Protein AF-A0A958LH42-F1 (afdb_monomer)

Foldseek 3Di:
DDDDDDDDPPPPPPPPPPPPQDAPVNLVVCVVVLVLVVNLVCLLSHPPVRCDPSSVVSNLVSLLVLLVVLVVDPPLLCSVVVVVVSCVSPVVCLQVQSSLLSCLVSLLVNLLVCLVPDPDSVVSLVVVVVSLNSHLPNLVSLLSSLLSCCVRVNLCSSLVSNLSNDPDQVSQVVRLQDPSPLRSLLVLLPDAPPPPSLVSSLCCCQPHRVVNCVVVLVVSVVVDPDPSNCNSRVVND

Sequence (237 aa):
MLVNLIFCLFFSQLGHASQSQLHMKDLQALQKSEDWGEILYKAKQISPSERDLEWQKIVQEAARNTVGRMLKSPRQSEDYKEISSLLNSYDFLKKDQEFIKSSGPVVLKHFEKCYQGSSYGDHCGDELMEFLNYSPDNHEFAFSAAQLVAKKQGSDKALPVFIYAFTEKSDSDRYCDDSIFIKTFNAAMKLPHGDPKVKMAQSLARKYCFKYLEEEMISLLESQNSKSVVQNICPVL

Mean predicted aligned error: 6.38 Å

Structure (mmCIF, N/CA/C/O backbone):
data_AF-A0A958LH42-F1
#
_entry.id   AF-A0A958LH42-F1
#
loop_
_atom_site.group_PDB
_atom_site.id
_atom_site.type_symbol
_atom_site.label_atom_id
_atom_site.label_alt_id
_atom_site.label_comp_id
_atom_site.label_asym_id
_atom_site.label_entity_id
_atom_site.label_seq_id
_atom_site.pdbx_PDB_ins_code
_atom_site.Cartn_x
_atom_site.Cartn_y
_atom_site.Cartn_z
_atom_site.occupancy
_atom_site.B_iso_or_equiv
_atom_site.auth_seq_id
_atom_site.auth_comp_id
_atom_site.auth_asym_id
_atom_site.auth_atom_id
_atom_site.pdbx_PDB_model_num
ATOM 1 N N . MET A 1 1 ? 16.555 -27.915 77.894 1.00 40.91 1 MET A N 1
ATOM 2 C CA . MET A 1 1 ? 16.652 -27.358 76.528 1.00 40.91 1 MET A CA 1
ATOM 3 C C . MET A 1 1 ? 15.426 -27.811 75.753 1.00 40.91 1 MET A C 1
ATOM 5 O O . MET A 1 1 ? 15.357 -28.971 75.383 1.00 40.91 1 MET A O 1
ATOM 9 N N . LEU A 1 2 ? 14.434 -26.937 75.593 1.00 40.19 2 LEU A N 1
ATOM 10 C CA . LEU A 1 2 ? 13.232 -27.176 74.789 1.00 40.19 2 LEU A CA 1
ATOM 11 C C . LEU A 1 2 ? 13.097 -25.958 73.873 1.00 40.19 2 LEU A C 1
ATOM 13 O O . LEU A 1 2 ? 12.805 -24.859 74.336 1.00 40.19 2 LEU A O 1
ATOM 17 N N . VAL A 1 3 ? 13.450 -26.147 72.603 1.00 54.69 3 VAL A N 1
ATOM 18 C CA . VAL A 1 3 ? 13.428 -25.117 71.559 1.00 54.69 3 VAL A CA 1
ATOM 19 C C . VAL A 1 3 ? 12.060 -25.191 70.884 1.00 54.69 3 VAL A C 1
ATOM 21 O O . VAL A 1 3 ? 11.771 -26.148 70.172 1.00 54.69 3 VAL A O 1
ATOM 24 N N . ASN A 1 4 ? 11.210 -24.200 71.151 1.00 50.53 4 ASN A N 1
ATOM 25 C CA . ASN A 1 4 ? 9.915 -24.023 70.495 1.00 50.53 4 ASN A CA 1
ATOM 26 C C . ASN A 1 4 ? 10.125 -23.421 69.095 1.00 50.53 4 ASN A C 1
ATOM 28 O O . ASN A 1 4 ? 10.473 -22.248 68.970 1.00 50.53 4 ASN A O 1
ATOM 32 N N . LEU A 1 5 ? 9.904 -24.223 68.050 1.00 60.09 5 LEU A N 1
ATOM 33 C CA . LEU A 1 5 ? 9.773 -23.761 66.667 1.00 60.09 5 LEU A CA 1
ATOM 34 C C . LEU A 1 5 ? 8.347 -23.231 66.447 1.00 60.09 5 LEU A C 1
ATOM 36 O O . LEU A 1 5 ? 7.398 -24.007 66.351 1.00 60.09 5 LEU A O 1
ATOM 40 N N . ILE A 1 6 ? 8.196 -21.910 66.348 1.00 66.56 6 ILE A N 1
ATOM 41 C CA . ILE A 1 6 ? 6.961 -21.262 65.891 1.00 66.56 6 ILE A CA 1
ATOM 42 C C . ILE A 1 6 ? 7.037 -21.157 64.366 1.00 66.56 6 ILE A C 1
ATOM 44 O O . ILE A 1 6 ? 7.765 -20.337 63.812 1.00 66.56 6 ILE A O 1
ATOM 48 N N . PHE A 1 7 ? 6.306 -22.041 63.691 1.00 59.66 7 PHE A N 1
ATOM 49 C CA . PHE A 1 7 ? 6.155 -22.076 62.240 1.00 59.66 7 PHE A CA 1
ATOM 50 C C . PHE A 1 7 ? 5.040 -21.090 61.847 1.00 59.66 7 PHE A C 1
ATOM 52 O O . PHE A 1 7 ? 3.855 -21.415 61.917 1.00 59.66 7 PHE A O 1
ATOM 59 N N . CYS A 1 8 ? 5.403 -19.852 61.495 1.00 60.91 8 CYS A N 1
ATOM 60 C CA . CYS A 1 8 ? 4.457 -18.866 60.968 1.00 60.91 8 CYS A CA 1
ATOM 61 C C . CYS A 1 8 ? 3.996 -19.282 59.564 1.00 60.91 8 CYS A C 1
ATOM 63 O O . CYS A 1 8 ? 4.664 -19.011 58.566 1.00 60.91 8 CYS A O 1
ATOM 65 N N . LEU A 1 9 ? 2.832 -19.927 59.498 1.00 56.66 9 LEU A N 1
ATOM 66 C CA . LEU A 1 9 ? 2.049 -20.116 58.281 1.00 56.66 9 LEU A CA 1
ATOM 67 C C . LEU A 1 9 ? 1.569 -18.748 57.771 1.00 56.66 9 LEU A C 1
ATOM 69 O O . LEU A 1 9 ? 0.498 -18.271 58.143 1.00 56.66 9 LEU A O 1
ATOM 73 N N . PHE A 1 10 ? 2.359 -18.117 56.903 1.00 58.94 10 PHE A N 1
ATOM 74 C CA . PHE A 1 10 ? 1.869 -17.066 56.016 1.00 58.94 10 PHE A CA 1
ATOM 75 C C . PHE A 1 10 ? 0.912 -17.707 55.003 1.00 58.94 10 PHE A C 1
ATOM 77 O O . PHE A 1 10 ? 1.315 -18.164 53.936 1.00 58.94 10 PHE A O 1
ATOM 84 N N . PHE A 1 11 ? -0.373 -17.767 55.355 1.00 58.81 11 PHE A N 1
ATOM 85 C CA . PHE A 1 11 ? -1.449 -17.994 54.396 1.00 58.81 11 PHE A CA 1
ATOM 86 C C . PHE A 1 11 ? -1.503 -16.783 53.459 1.00 58.81 11 PHE A C 1
ATOM 88 O O . PHE A 1 11 ? -2.110 -15.758 53.767 1.00 58.81 11 PHE A O 1
ATOM 95 N N . SER A 1 12 ? -0.833 -16.886 52.312 1.00 58.81 12 SER A N 1
ATOM 96 C CA . SER A 1 12 ? -1.031 -15.978 51.189 1.00 58.81 12 SER A CA 1
ATOM 97 C C . SER A 1 12 ? -2.482 -16.110 50.726 1.00 58.81 12 SER A C 1
ATOM 99 O O . SER A 1 12 ? -2.837 -17.044 50.010 1.00 58.81 12 SER A O 1
ATOM 101 N N . GLN A 1 13 ? -3.345 -15.194 51.168 1.00 59.47 13 GLN A N 1
ATOM 102 C CA . GLN A 1 13 ? -4.669 -15.020 50.585 1.00 59.47 13 GLN A CA 1
ATOM 103 C C . GLN A 1 13 ? -4.487 -14.559 49.136 1.00 59.47 13 GLN A C 1
ATOM 105 O O . GLN A 1 13 ? -4.315 -13.375 48.857 1.00 59.47 13 GLN A O 1
ATOM 110 N N . LEU A 1 14 ? -4.505 -15.514 48.206 1.00 62.00 14 LEU A N 1
ATOM 111 C CA . LEU A 1 14 ? -4.715 -15.256 46.787 1.00 62.00 14 LEU A CA 1
ATOM 112 C C . LEU A 1 14 ? -6.158 -14.772 46.618 1.00 62.00 14 LEU A C 1
ATOM 114 O O . LEU A 1 14 ? -7.062 -15.553 46.315 1.00 62.00 14 LEU A O 1
ATOM 118 N N . GLY A 1 15 ? -6.376 -13.479 46.862 1.00 57.56 15 GLY A N 1
ATOM 119 C CA . GLY A 1 15 ? -7.591 -12.796 46.454 1.00 57.56 15 GLY A CA 1
ATOM 120 C C . GLY A 1 15 ? -7.732 -12.949 44.945 1.00 57.56 15 GLY A C 1
ATOM 121 O O . GLY A 1 15 ? -7.031 -12.287 44.183 1.00 57.56 15 GLY A O 1
ATOM 122 N N . HIS A 1 16 ? -8.610 -13.854 44.516 1.00 55.88 16 HIS A N 1
ATOM 123 C CA . HIS A 1 16 ? -9.067 -13.900 43.139 1.00 55.88 16 HIS A CA 1
ATOM 124 C C . HIS A 1 16 ? -9.873 -12.624 42.921 1.00 55.88 16 HIS A C 1
ATOM 126 O O . HIS A 1 16 ? -11.050 -12.554 43.275 1.00 55.88 16 HIS A O 1
ATOM 132 N N . ALA A 1 17 ? -9.218 -11.588 42.397 1.00 57.53 17 ALA A N 1
ATOM 133 C CA . ALA A 1 17 ? -9.918 -1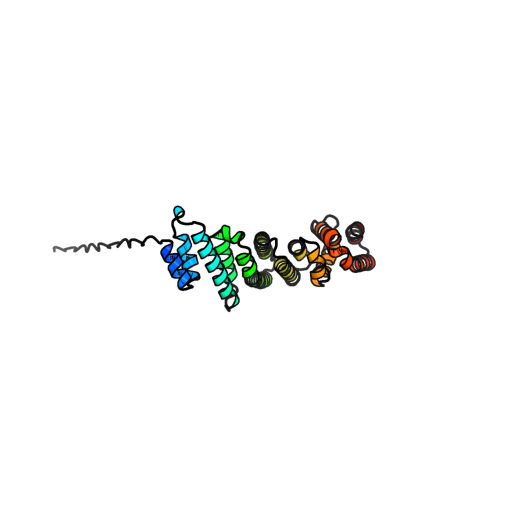0.469 41.804 1.00 57.53 17 ALA A CA 1
ATOM 134 C C . ALA A 1 17 ? -10.794 -11.064 40.701 1.00 57.53 17 ALA A C 1
ATOM 136 O O . ALA A 1 17 ? -10.291 -11.485 39.660 1.00 57.53 17 ALA A O 1
ATOM 137 N N . SER A 1 18 ? -12.094 -11.186 40.977 1.00 57.91 18 SER A N 1
ATOM 138 C CA . SER A 1 18 ? -13.092 -11.504 39.967 1.00 57.91 18 SER A CA 1
ATOM 139 C C . SER A 1 18 ? -13.016 -10.380 38.951 1.00 57.91 18 SER A C 1
ATOM 141 O O . SER A 1 18 ? -13.569 -9.304 39.174 1.00 57.91 18 SER A O 1
ATOM 143 N N . GLN A 1 19 ? -12.248 -10.600 37.888 1.00 66.88 19 GLN A N 1
ATOM 144 C CA . GLN A 1 19 ? -12.125 -9.673 36.783 1.00 66.88 19 GLN A CA 1
ATOM 145 C C . GLN A 1 19 ? -13.539 -9.501 36.241 1.00 66.88 19 GLN A C 1
ATOM 147 O O . GLN A 1 19 ? -14.115 -10.440 35.693 1.00 66.88 19 GLN A O 1
ATOM 152 N N . SER A 1 20 ? -14.145 -8.347 36.532 1.00 74.81 20 SER A N 1
ATOM 153 C CA . SER A 1 20 ? -15.502 -8.040 36.098 1.00 74.81 20 SER A CA 1
ATOM 154 C C . SER A 1 20 ? -15.560 -8.271 34.597 1.00 74.81 20 SER A C 1
ATOM 156 O O . SER A 1 20 ? -14.732 -7.720 33.866 1.00 74.81 20 SER A O 1
ATOM 158 N N . GLN A 1 21 ? -16.483 -9.125 34.159 1.00 84.56 21 GLN A N 1
ATOM 159 C CA . GLN A 1 21 ? -16.648 -9.432 32.748 1.00 84.56 21 GLN A CA 1
ATOM 160 C C . GLN A 1 21 ? -16.885 -8.123 31.989 1.00 84.56 21 GLN A C 1
ATOM 162 O O . GLN A 1 21 ? -17.758 -7.340 32.354 1.00 84.56 21 GLN A O 1
ATOM 167 N N . LEU A 1 22 ? -16.052 -7.865 30.980 1.00 91.88 22 LEU A N 1
ATOM 168 C CA . LEU A 1 22 ? -16.181 -6.690 30.132 1.00 91.88 22 LEU A CA 1
ATOM 169 C C . LEU A 1 22 ? -17.373 -6.888 29.192 1.00 91.88 22 LEU A C 1
ATOM 171 O O . LEU A 1 22 ? -17.479 -7.932 28.547 1.00 91.88 22 LEU A O 1
ATOM 175 N N . HIS A 1 23 ? -18.225 -5.876 29.076 1.00 95.06 23 HIS A N 1
ATOM 176 C CA . HIS A 1 23 ? -19.404 -5.903 28.219 1.00 95.06 23 HIS A CA 1
ATOM 177 C C . HIS A 1 23 ? -19.371 -4.802 27.158 1.00 95.06 23 HIS A C 1
ATOM 179 O O . HIS A 1 23 ? -18.646 -3.812 27.255 1.00 95.06 23 HIS A O 1
ATOM 185 N N . MET A 1 24 ? -20.236 -4.931 26.150 1.00 97.19 24 MET A N 1
ATOM 186 C CA . MET A 1 24 ? -20.371 -3.938 25.077 1.00 97.19 24 MET A CA 1
ATOM 187 C C . MET A 1 24 ? -20.664 -2.516 25.576 1.00 97.19 24 MET A C 1
ATOM 189 O O . MET A 1 24 ? -20.198 -1.546 24.980 1.00 97.19 24 MET A O 1
ATOM 193 N N . LYS A 1 25 ? -21.374 -2.375 26.702 1.00 96.62 25 LYS A N 1
ATOM 194 C CA . LYS A 1 25 ? -21.637 -1.069 27.329 1.00 96.62 25 LYS A CA 1
ATOM 195 C C . LYS A 1 25 ? -20.361 -0.357 27.776 1.00 96.62 25 LYS A C 1
ATOM 197 O O . LYS A 1 25 ? -20.316 0.869 27.724 1.00 96.62 25 LYS A O 1
ATOM 202 N N . ASP A 1 26 ? -19.336 -1.106 28.178 1.00 97.00 26 ASP A N 1
ATOM 203 C CA . ASP A 1 26 ? -18.056 -0.534 28.591 1.00 97.00 26 ASP A CA 1
ATOM 204 C C . ASP A 1 26 ? -17.320 0.046 27.380 1.00 97.00 26 ASP A C 1
ATOM 206 O O . ASP A 1 26 ? -16.827 1.169 27.439 1.00 97.00 26 ASP A O 1
ATOM 210 N N . LEU A 1 27 ? -17.323 -0.664 26.243 1.00 97.88 27 LEU A N 1
ATOM 211 C CA . LEU A 1 27 ? -16.750 -0.139 24.999 1.00 97.88 27 LEU A CA 1
ATOM 212 C C . LEU A 1 27 ? -17.490 1.108 24.506 1.00 97.88 27 LEU A C 1
ATOM 214 O O . LEU A 1 27 ? -16.853 2.065 24.081 1.00 97.88 27 LEU A O 1
ATOM 218 N N . GLN A 1 28 ? -18.820 1.133 24.610 1.00 98.06 28 GLN A N 1
ATOM 219 C CA . GLN A 1 28 ? -19.625 2.309 24.261 1.00 98.06 28 GLN A CA 1
ATOM 220 C C . GLN A 1 28 ? -19.340 3.504 25.180 1.00 98.06 28 GLN A C 1
ATOM 222 O O . GLN A 1 28 ? -19.376 4.652 24.737 1.00 98.06 28 GLN A O 1
ATOM 227 N N . ALA A 1 2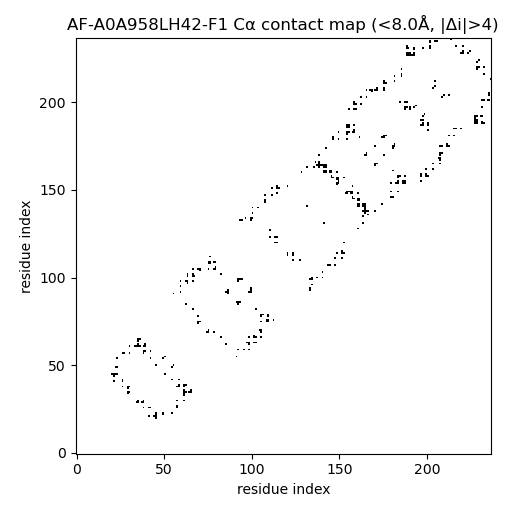9 ? -19.076 3.261 26.466 1.00 97.94 29 ALA A N 1
ATOM 228 C CA . ALA A 1 29 ? -18.675 4.316 27.389 1.00 97.94 29 ALA A CA 1
ATOM 229 C C . ALA A 1 29 ? -17.300 4.887 27.012 1.00 97.94 29 ALA A C 1
ATOM 231 O O . ALA A 1 29 ? -17.159 6.106 26.941 1.00 97.94 29 ALA A O 1
ATOM 232 N N . LEU A 1 30 ? -16.333 4.020 26.691 1.00 98.06 30 LEU A N 1
ATOM 233 C CA . LEU A 1 30 ? -15.001 4.435 26.242 1.00 98.06 30 LEU A CA 1
ATOM 234 C C . LEU A 1 30 ? -15.034 5.174 24.899 1.00 98.06 30 LEU A C 1
ATOM 236 O O . LEU A 1 30 ? -14.295 6.135 24.705 1.00 98.06 30 LEU A O 1
ATOM 240 N N . GLN A 1 31 ? -15.911 4.760 23.980 1.00 98.06 31 GLN A N 1
ATOM 241 C CA . GLN A 1 31 ? -16.123 5.439 22.698 1.00 98.06 31 GLN A CA 1
ATOM 242 C C . GLN A 1 31 ? -16.601 6.877 22.917 1.00 98.06 31 GLN A C 1
ATOM 244 O O . GLN A 1 31 ? -16.077 7.800 22.305 1.00 98.06 31 GLN A O 1
ATOM 249 N N . LYS A 1 32 ? -17.539 7.091 23.849 1.00 97.69 32 LYS A N 1
ATOM 250 C CA . LYS A 1 32 ? -18.018 8.436 24.213 1.00 97.69 32 LYS A CA 1
ATOM 251 C C . LYS A 1 32 ? -16.947 9.304 24.871 1.00 97.69 32 LYS A C 1
ATOM 253 O O . LYS A 1 32 ? -17.038 10.523 24.778 1.00 97.69 32 LYS A O 1
ATOM 258 N N . SER A 1 33 ? -15.980 8.701 25.561 1.00 97.81 33 SER A N 1
ATOM 259 C CA . SER A 1 33 ? -14.837 9.415 26.139 1.00 97.81 33 SER A CA 1
ATOM 260 C C . SER A 1 33 ? -13.634 9.500 25.198 1.00 97.81 33 SER A C 1
ATOM 262 O O . SER A 1 33 ? -12.596 10.005 25.614 1.00 97.81 33 SER A O 1
ATOM 264 N N . GLU A 1 34 ? -13.759 9.002 23.964 1.00 97.81 34 GLU A N 1
ATOM 265 C CA . GLU A 1 34 ? -12.702 8.984 22.949 1.00 97.81 34 GLU A CA 1
ATOM 266 C C . GLU A 1 34 ? -11.405 8.281 23.402 1.00 97.81 34 GLU A C 1
ATOM 268 O O . GLU A 1 34 ? -10.305 8.605 22.939 1.00 97.81 34 GLU A O 1
ATOM 273 N N . ASP A 1 35 ? -11.504 7.287 24.296 1.00 97.56 35 ASP A N 1
ATOM 274 C CA . ASP A 1 35 ? -10.331 6.519 24.733 1.00 97.56 35 ASP A CA 1
ATOM 275 C C . ASP A 1 35 ? -10.016 5.387 23.747 1.00 97.56 35 ASP A C 1
ATOM 277 O O . ASP A 1 35 ? -10.192 4.194 24.003 1.00 97.56 35 ASP A O 1
ATOM 281 N N . TRP A 1 36 ? -9.567 5.787 22.557 1.00 97.44 36 TRP A N 1
ATOM 282 C CA . TRP A 1 36 ? -9.327 4.884 21.431 1.00 97.44 36 TRP A CA 1
ATOM 283 C C . TRP A 1 36 ? -8.314 3.782 21.752 1.00 97.44 36 TRP A C 1
ATOM 285 O O . TRP A 1 36 ? -8.481 2.644 21.318 1.00 97.44 36 TRP A O 1
ATOM 295 N N . GLY A 1 37 ? -7.285 4.102 22.541 1.00 95.75 37 GLY A N 1
ATOM 296 C CA . GLY A 1 37 ? -6.272 3.129 22.946 1.00 95.75 37 GLY A CA 1
ATOM 297 C C . GLY A 1 37 ? -6.850 2.077 23.889 1.00 95.75 37 GLY A C 1
ATOM 298 O O . GLY A 1 37 ? -6.638 0.879 23.686 1.00 95.75 37 GLY A O 1
ATOM 299 N N . GLU A 1 38 ? -7.627 2.509 24.885 1.00 97.00 38 GLU A N 1
ATOM 300 C CA . GLU A 1 38 ? -8.269 1.586 25.814 1.00 97.00 38 GLU A CA 1
ATOM 301 C C . GLU A 1 38 ? -9.323 0.715 25.118 1.00 97.00 38 GLU A C 1
ATOM 303 O O . GLU A 1 38 ? -9.374 -0.488 25.381 1.00 97.00 38 GLU A O 1
ATOM 308 N N . ILE A 1 39 ? -10.096 1.264 24.172 1.00 98.38 39 ILE A N 1
ATOM 309 C CA . ILE A 1 39 ? -11.038 0.487 23.350 1.00 98.38 39 ILE A CA 1
ATOM 310 C C . ILE A 1 39 ? -10.316 -0.645 22.627 1.00 98.38 39 ILE A C 1
ATOM 312 O O . ILE A 1 39 ? -10.735 -1.794 22.731 1.00 98.38 39 ILE A O 1
ATOM 316 N N . LEU A 1 40 ? -9.222 -0.353 21.917 1.00 97.81 40 LEU A N 1
ATOM 317 C CA . LEU A 1 40 ? -8.494 -1.359 21.137 1.00 97.81 40 LEU A CA 1
ATOM 318 C C . LEU A 1 40 ? -7.871 -2.446 22.021 1.00 97.81 40 LEU A C 1
ATOM 320 O O . LEU A 1 40 ? -7.818 -3.609 21.614 1.00 97.81 40 LEU A O 1
ATOM 324 N N . TYR A 1 41 ? -7.445 -2.095 23.235 1.00 95.88 41 TYR A N 1
ATOM 325 C CA . TYR A 1 41 ? -6.941 -3.050 24.220 1.00 95.88 41 TYR A CA 1
ATOM 326 C C . TYR A 1 41 ? -8.057 -3.928 24.810 1.00 95.88 41 TYR A C 1
ATOM 328 O O . TYR A 1 41 ? -7.922 -5.153 24.903 1.00 95.88 41 TYR A O 1
ATOM 336 N N . LYS A 1 42 ? -9.181 -3.315 25.194 1.00 96.62 42 LYS A N 1
ATOM 337 C CA . LYS A 1 42 ? -10.302 -3.988 25.860 1.00 96.62 42 LYS A CA 1
ATOM 338 C C . LYS A 1 42 ? -11.208 -4.750 24.899 1.00 96.62 42 LYS A C 1
ATOM 340 O O . LYS A 1 42 ? -11.764 -5.772 25.287 1.00 96.62 42 LYS A O 1
ATOM 345 N N . ALA A 1 43 ? -11.308 -4.352 23.635 1.00 97.44 43 ALA A N 1
ATOM 346 C CA . ALA A 1 43 ? -12.191 -4.991 22.661 1.00 97.44 43 ALA A CA 1
ATOM 347 C C . ALA A 1 43 ? -11.917 -6.493 22.471 1.00 97.44 43 ALA A C 1
ATOM 349 O O . ALA A 1 43 ? -12.857 -7.255 22.244 1.00 97.44 43 ALA A O 1
ATOM 350 N N . LYS A 1 44 ? -10.668 -6.952 22.648 1.00 95.62 44 LYS A N 1
ATOM 351 C CA . LYS A 1 44 ? -10.304 -8.384 22.626 1.00 95.62 44 LYS A CA 1
ATOM 352 C C . LYS A 1 44 ? -10.834 -9.186 23.814 1.00 95.62 44 LYS A C 1
ATOM 354 O O . LYS A 1 44 ? -10.823 -10.413 23.756 1.00 95.62 44 LYS A O 1
ATOM 359 N N . GLN A 1 45 ? -11.242 -8.519 24.888 1.00 95.62 45 GLN A N 1
ATOM 360 C CA . GLN A 1 45 ? -11.720 -9.146 26.122 1.00 95.62 45 GLN A CA 1
ATOM 361 C C . GLN A 1 45 ? -13.237 -9.370 26.105 1.00 95.62 45 GLN A C 1
ATOM 363 O O . GLN A 1 45 ? -13.732 -10.176 26.886 1.00 95.62 45 GLN A O 1
ATOM 368 N N . ILE A 1 46 ? -13.968 -8.719 25.189 1.00 95.94 46 ILE A N 1
ATOM 369 C CA . ILE A 1 46 ? -15.382 -9.022 24.931 1.00 95.94 46 ILE A CA 1
ATOM 370 C C . ILE A 1 46 ? -15.506 -10.479 24.478 1.00 95.94 46 ILE A C 1
ATOM 372 O O . ILE A 1 46 ? -14.730 -10.927 23.622 1.00 95.94 46 ILE A O 1
ATOM 376 N N . SER A 1 47 ? -16.474 -11.217 25.031 1.00 94.94 47 SER A N 1
ATOM 377 C CA . SER A 1 47 ? -16.732 -12.612 24.650 1.00 94.94 47 SER A CA 1
ATOM 378 C C . SER A 1 47 ? -16.939 -12.726 23.135 1.00 94.94 47 SER A C 1
ATOM 380 O O . SER A 1 47 ? -17.644 -11.891 22.570 1.00 94.94 47 SER A O 1
ATOM 382 N N . PRO A 1 48 ? -16.409 -13.758 22.449 1.00 95.50 48 PRO A N 1
ATOM 383 C CA . PRO A 1 48 ? -16.668 -13.963 21.024 1.00 95.50 48 PRO A CA 1
ATOM 384 C C . PRO A 1 48 ? -18.158 -13.940 20.646 1.00 95.50 48 PRO A C 1
ATOM 386 O O . PRO A 1 48 ? -18.493 -13.466 19.566 1.00 95.50 48 PRO A O 1
ATOM 389 N N . SER A 1 49 ? -19.053 -14.387 21.538 1.00 95.94 49 SER A N 1
ATOM 390 C CA . SER A 1 49 ? -20.509 -14.367 21.323 1.00 95.94 49 SER A CA 1
ATOM 391 C C . SER A 1 49 ? -21.131 -12.964 21.329 1.00 95.94 49 SER A C 1
ATOM 393 O O . SER A 1 49 ? -22.250 -12.801 20.861 1.00 95.94 49 SER A O 1
ATOM 395 N N . GLU A 1 50 ? -20.435 -11.971 21.884 1.00 96.00 50 GLU A N 1
ATOM 396 C CA . GLU A 1 50 ? -20.868 -10.568 21.966 1.00 96.00 50 GLU A CA 1
ATOM 397 C C . GLU A 1 50 ? -20.202 -9.687 20.888 1.00 96.00 50 GLU A C 1
ATOM 399 O O . GLU A 1 50 ? -20.510 -8.503 20.785 1.00 96.00 50 GLU A O 1
ATOM 404 N N . ARG A 1 51 ? -19.288 -10.236 20.071 1.00 96.94 51 ARG A N 1
ATOM 405 C CA . ARG A 1 51 ? -18.575 -9.501 19.007 1.00 96.94 51 ARG A CA 1
ATOM 406 C C . ARG A 1 51 ? -19.404 -9.424 17.730 1.00 96.94 51 ARG A C 1
ATOM 408 O O . ARG A 1 51 ? -19.131 -10.109 16.743 1.00 96.94 51 ARG A O 1
ATOM 415 N N . ASP A 1 52 ? -20.430 -8.594 17.769 1.00 97.38 52 ASP A N 1
ATOM 416 C CA . ASP A 1 52 ? -21.327 -8.342 16.647 1.00 97.38 52 ASP A CA 1
ATOM 417 C C . ASP A 1 52 ? -20.838 -7.195 15.733 1.00 97.38 52 ASP A C 1
ATOM 419 O O . ASP A 1 52 ? -19.685 -6.758 15.780 1.00 97.38 52 ASP A O 1
ATOM 423 N N . LEU A 1 53 ? -21.721 -6.714 14.852 1.00 97.94 53 LEU A N 1
ATOM 424 C CA . LEU A 1 53 ? -21.430 -5.594 13.954 1.00 97.94 53 LEU A CA 1
ATOM 425 C C . LEU A 1 53 ? -21.195 -4.275 14.699 1.00 97.94 53 LEU A C 1
ATOM 427 O O . LEU A 1 53 ? -20.454 -3.430 14.203 1.00 97.94 53 LEU A O 1
ATOM 431 N N . GLU A 1 54 ? -21.818 -4.079 15.859 1.00 98.00 54 GLU A N 1
ATOM 432 C CA . GLU A 1 54 ? -21.624 -2.866 16.651 1.00 98.00 54 GLU A CA 1
ATOM 433 C C . GLU A 1 54 ? -20.235 -2.865 17.289 1.00 98.00 54 GLU A C 1
ATOM 435 O O . GLU A 1 54 ? -19.514 -1.872 17.208 1.00 98.00 54 GLU A O 1
ATOM 440 N N . TRP A 1 55 ? -19.804 -4.012 17.820 1.00 98.38 55 TRP A N 1
ATOM 441 C CA . TRP A 1 55 ? -18.426 -4.203 18.272 1.00 98.38 55 TRP A CA 1
ATOM 442 C C . TRP A 1 55 ? -17.407 -3.890 17.172 1.00 98.38 55 TRP A C 1
ATOM 444 O O . TRP A 1 55 ? -16.452 -3.148 17.415 1.00 98.38 55 TRP A O 1
ATOM 454 N N . GLN A 1 56 ? -17.624 -4.390 15.949 1.00 98.56 56 GLN A N 1
ATOM 455 C CA . GLN A 1 56 ? -16.723 -4.109 14.825 1.00 98.56 56 GLN A CA 1
ATOM 456 C C . GLN A 1 56 ? -16.643 -2.612 14.522 1.00 98.56 56 GLN A C 1
ATOM 458 O O . GLN A 1 56 ? -15.538 -2.095 14.376 1.00 98.56 56 GLN A O 1
ATOM 463 N N . LYS A 1 57 ? -17.777 -1.900 14.484 1.00 98.56 57 LYS A N 1
ATOM 464 C CA . LYS A 1 57 ? -17.802 -0.449 14.232 1.00 98.56 57 LYS A CA 1
ATOM 465 C C . LYS A 1 57 ? -17.005 0.335 15.270 1.00 98.56 57 LYS A C 1
ATOM 467 O O . LYS A 1 57 ? -16.229 1.208 14.891 1.00 98.56 57 LYS A O 1
ATOM 472 N N . ILE A 1 58 ? -17.150 -0.005 16.554 1.00 98.56 58 ILE A N 1
ATOM 473 C CA . ILE A 1 58 ? -16.392 0.637 17.636 1.00 98.56 58 ILE A CA 1
ATOM 474 C C . ILE A 1 58 ? -14.885 0.408 17.445 1.00 98.56 58 ILE A C 1
ATOM 476 O O . ILE A 1 58 ? -14.094 1.343 17.567 1.00 98.56 58 ILE A O 1
ATOM 480 N N . VAL A 1 59 ? -14.472 -0.818 17.099 1.00 98.69 59 VAL A N 1
ATOM 481 C CA . VAL A 1 59 ? -13.056 -1.132 16.840 1.00 98.69 59 VAL A CA 1
ATOM 482 C C . VAL A 1 59 ? -12.533 -0.402 15.600 1.00 98.69 59 VAL A C 1
ATOM 484 O O . VAL A 1 59 ? -11.428 0.133 15.642 1.00 98.69 59 VAL A O 1
ATOM 487 N N . GLN A 1 60 ? -13.311 -0.343 14.518 1.00 98.69 60 GLN A N 1
ATOM 488 C CA . GLN A 1 60 ? -12.961 0.391 13.297 1.00 98.69 60 GLN A CA 1
ATOM 489 C C . GLN A 1 60 ? -12.751 1.881 13.578 1.00 98.69 60 GLN A C 1
ATOM 491 O O . GLN A 1 60 ? -11.723 2.447 13.208 1.00 98.69 60 GLN A O 1
ATOM 496 N N . GLU A 1 61 ? -13.690 2.515 14.281 1.00 98.50 61 GLU A N 1
ATOM 497 C CA . GLU A 1 61 ? -13.585 3.924 14.657 1.00 98.50 61 GLU A CA 1
ATOM 498 C C . GLU A 1 61 ? -12.373 4.184 15.561 1.00 98.50 61 GLU A C 1
ATOM 500 O O . GLU A 1 61 ? -11.603 5.115 15.312 1.00 98.50 61 GLU A O 1
ATOM 505 N N . ALA A 1 62 ? -12.151 3.338 16.569 1.00 98.56 62 ALA A N 1
ATOM 506 C CA . ALA A 1 62 ? -10.995 3.460 17.449 1.00 98.56 62 ALA A CA 1
ATOM 507 C C . ALA A 1 62 ? -9.669 3.275 16.692 1.00 98.56 62 ALA A C 1
ATOM 509 O O . ALA A 1 62 ? -8.713 4.019 16.930 1.00 98.56 62 ALA A O 1
ATOM 510 N N . ALA A 1 63 ? -9.606 2.338 15.742 1.00 98.56 63 ALA A N 1
ATOM 511 C CA . ALA A 1 63 ? -8.434 2.114 14.900 1.00 98.56 63 ALA A CA 1
ATOM 512 C C . ALA A 1 63 ? -8.133 3.336 14.015 1.00 98.56 63 ALA A C 1
ATOM 514 O O . ALA A 1 63 ? -7.001 3.823 14.001 1.00 98.56 63 ALA A O 1
ATOM 515 N N . ARG A 1 64 ? -9.148 3.901 13.346 1.00 98.38 64 ARG A N 1
ATOM 516 C CA . ARG A 1 64 ? -9.000 5.114 12.521 1.00 98.38 64 ARG A CA 1
ATOM 517 C C . ARG A 1 64 ? -8.552 6.326 13.336 1.00 98.38 64 ARG A C 1
ATOM 519 O O . ARG A 1 64 ? -7.625 7.031 12.939 1.00 98.38 64 ARG A O 1
ATOM 526 N N . ASN A 1 65 ? -9.147 6.548 14.506 1.00 97.75 65 ASN A N 1
ATOM 527 C CA . ASN A 1 65 ? -8.744 7.651 15.379 1.00 97.75 65 ASN A CA 1
ATOM 528 C C . ASN A 1 65 ? -7.332 7.461 15.957 1.00 97.75 65 ASN A C 1
ATOM 530 O O . ASN A 1 65 ? -6.577 8.427 16.109 1.00 97.75 65 ASN A O 1
ATOM 534 N N . THR A 1 66 ? -6.937 6.216 16.224 1.00 96.81 66 THR A N 1
ATOM 535 C CA . THR A 1 66 ? -5.571 5.875 16.637 1.00 96.81 66 THR A CA 1
ATOM 536 C C . THR A 1 66 ? -4.561 6.231 15.546 1.00 96.81 66 THR A C 1
ATOM 538 O O . THR A 1 66 ? -3.571 6.907 15.833 1.00 96.81 66 THR A O 1
ATOM 541 N N . VAL A 1 67 ? -4.852 5.907 14.284 1.00 96.94 67 VAL A N 1
ATOM 542 C CA . VAL A 1 67 ? -4.041 6.344 13.134 1.00 96.94 67 VAL A CA 1
ATOM 543 C C . VAL A 1 67 ? -3.991 7.873 13.034 1.00 96.94 67 VAL A C 1
ATOM 545 O O . VAL A 1 67 ? -2.916 8.454 12.874 1.00 96.94 67 VAL A O 1
ATOM 548 N N . GLY A 1 68 ? -5.123 8.556 13.227 1.00 96.00 68 GLY A N 1
ATOM 549 C CA . GLY A 1 68 ? -5.180 10.021 13.259 1.00 96.00 68 GLY A CA 1
ATOM 550 C C . GLY A 1 68 ? -4.254 10.654 14.309 1.00 96.00 68 GLY A C 1
ATOM 551 O O . GLY A 1 68 ? -3.697 11.732 14.082 1.00 96.00 68 GLY A O 1
ATOM 552 N N . ARG A 1 69 ? -4.036 9.981 15.447 1.00 94.50 69 ARG A N 1
ATOM 553 C CA . ARG A 1 69 ? -3.049 10.386 16.461 1.00 94.50 69 ARG A CA 1
ATOM 554 C C . ARG A 1 69 ? -1.610 10.092 16.036 1.00 94.50 69 ARG A C 1
ATOM 556 O O . ARG A 1 69 ? -0.747 10.938 16.264 1.00 94.50 69 ARG A O 1
ATOM 563 N N . MET A 1 70 ? -1.347 8.939 15.420 1.00 94.81 70 MET A N 1
ATOM 564 C CA . MET A 1 70 ? -0.014 8.558 14.920 1.00 94.81 70 MET A CA 1
ATOM 565 C C . MET A 1 70 ? 0.525 9.576 13.913 1.00 94.81 70 MET A C 1
ATOM 567 O O . MET A 1 70 ? 1.665 10.020 14.019 1.00 94.81 70 MET A O 1
ATOM 571 N N . LEU A 1 71 ? -0.334 10.061 13.012 1.00 92.56 71 LEU A N 1
ATOM 572 C CA . LEU A 1 71 ? 0.023 11.101 12.038 1.00 92.56 71 LEU A CA 1
ATOM 573 C C . LEU A 1 71 ? 0.530 12.401 12.688 1.00 92.56 71 LEU A C 1
ATOM 575 O O . LEU A 1 71 ? 1.311 13.134 12.083 1.00 92.56 71 LEU A O 1
ATOM 579 N N . LYS A 1 72 ? 0.115 12.680 13.929 1.00 92.00 72 LYS A N 1
ATOM 580 C CA . LYS A 1 72 ? 0.532 13.852 14.717 1.00 92.00 72 LYS A CA 1
ATOM 581 C C . LYS A 1 72 ? 1.695 13.545 15.671 1.00 92.00 72 LYS A C 1
ATOM 583 O O . LYS A 1 72 ? 2.270 14.464 16.250 1.00 92.00 72 LYS A O 1
ATOM 588 N N . SER A 1 73 ? 2.033 12.271 15.866 1.00 86.25 73 SER A N 1
ATOM 589 C CA . SER A 1 73 ? 3.052 11.819 16.814 1.00 86.25 73 SER A CA 1
ATOM 590 C C . SER A 1 73 ? 4.463 12.096 16.290 1.00 86.25 73 SER A C 1
ATOM 592 O O . SER A 1 73 ? 4.723 11.917 15.103 1.00 86.25 73 SER A O 1
ATOM 594 N N . PRO A 1 74 ? 5.438 12.465 17.138 1.00 80.69 74 PRO A N 1
ATOM 595 C CA . PRO A 1 74 ? 6.845 12.487 16.742 1.00 80.69 74 PRO A CA 1
ATOM 596 C C . PRO A 1 74 ? 7.481 11.079 16.698 1.00 80.69 74 PRO A C 1
ATOM 598 O O . PRO A 1 74 ? 8.536 10.905 16.087 1.00 80.69 74 PRO A O 1
ATOM 601 N N . ARG A 1 75 ? 6.857 10.053 17.304 1.00 74.88 75 ARG A N 1
ATOM 602 C CA . ARG A 1 75 ? 7.414 8.689 17.485 1.00 74.88 75 ARG A CA 1
ATOM 603 C C . ARG A 1 75 ? 7.083 7.717 16.344 1.00 74.88 75 ARG A C 1
ATOM 605 O O . ARG A 1 75 ? 6.796 6.546 16.551 1.00 74.88 75 ARG A O 1
ATOM 612 N N . GLN A 1 76 ? 7.204 8.186 15.109 1.00 69.88 76 GLN A N 1
ATOM 613 C CA . GLN A 1 76 ? 6.570 7.536 13.953 1.00 69.88 76 GLN A CA 1
ATOM 614 C C . GLN A 1 76 ? 7.176 6.189 13.508 1.00 69.88 76 GLN A C 1
ATOM 616 O O . GLN A 1 76 ? 6.655 5.557 12.601 1.00 69.88 76 GLN A O 1
ATOM 621 N N . SER A 1 77 ? 8.295 5.735 14.088 1.00 67.19 77 SER A N 1
ATOM 622 C CA . SER A 1 77 ? 8.868 4.413 13.758 1.00 67.19 77 SER A CA 1
ATOM 623 C C . SER A 1 77 ? 8.151 3.242 14.431 1.00 67.19 77 SER A C 1
ATOM 625 O O . SER A 1 77 ? 8.238 2.126 13.925 1.00 67.19 77 SER A O 1
ATOM 627 N N . GLU A 1 78 ? 7.473 3.475 15.556 1.00 82.50 78 GLU A N 1
ATOM 628 C CA . GLU A 1 78 ? 6.743 2.431 16.291 1.00 82.50 78 GLU A CA 1
ATOM 629 C C . GLU A 1 78 ? 5.306 2.270 15.777 1.00 82.50 78 GLU A C 1
ATOM 631 O O . GLU A 1 78 ? 4.741 1.184 15.864 1.00 82.50 78 GLU A O 1
ATOM 636 N N . ASP A 1 79 ? 4.758 3.314 15.153 1.00 91.06 79 ASP A N 1
ATOM 637 C CA . ASP A 1 79 ? 3.354 3.388 14.740 1.00 91.06 79 ASP A CA 1
ATOM 638 C C . ASP A 1 79 ? 2.956 2.304 13.716 1.00 91.06 79 ASP A C 1
ATOM 640 O O . ASP A 1 79 ? 1.843 1.786 13.764 1.00 91.06 79 ASP A O 1
ATOM 644 N N . TYR A 1 80 ? 3.869 1.874 12.836 1.00 92.44 80 TYR A N 1
ATOM 645 C CA . TYR A 1 80 ? 3.587 0.759 11.919 1.00 92.44 80 TYR A CA 1
ATOM 646 C C . TYR A 1 80 ? 3.409 -0.582 12.639 1.00 92.44 80 TYR A C 1
ATOM 648 O O . TYR A 1 80 ? 2.553 -1.372 12.246 1.00 92.44 80 TYR A O 1
ATOM 656 N N . LYS A 1 81 ? 4.165 -0.841 13.717 1.00 92.81 81 LYS A N 1
ATOM 657 C CA . LYS A 1 81 ? 3.998 -2.082 14.492 1.00 92.81 81 LYS A CA 1
ATOM 658 C C . LYS A 1 81 ? 2.605 -2.156 15.101 1.00 92.81 81 LYS A C 1
ATOM 660 O O . LYS A 1 81 ? 2.025 -3.235 15.156 1.00 92.81 81 LYS A O 1
ATOM 665 N N . GLU A 1 82 ? 2.065 -1.016 15.514 1.00 95.25 82 GLU A N 1
ATOM 666 C CA . GLU A 1 82 ? 0.699 -0.931 16.017 1.00 95.25 82 GLU A CA 1
ATOM 667 C C . GLU A 1 82 ? -0.324 -1.162 14.893 1.00 95.25 82 GLU A C 1
ATOM 669 O O . GLU A 1 82 ? -1.227 -1.972 15.067 1.00 95.25 82 GLU A O 1
ATOM 674 N N . ILE A 1 83 ? -0.151 -0.562 13.707 1.00 96.69 83 ILE A N 1
ATOM 675 C CA . ILE A 1 83 ? -1.015 -0.839 12.538 1.00 96.69 83 ILE A CA 1
ATOM 676 C C . ILE A 1 83 ? -0.997 -2.332 12.179 1.00 96.69 83 ILE A C 1
ATOM 678 O O . ILE A 1 83 ? -2.054 -2.943 12.019 1.00 96.69 83 ILE A O 1
ATOM 682 N N . SER A 1 84 ? 0.188 -2.940 12.102 1.00 95.81 84 SER A N 1
ATOM 683 C CA . SER A 1 84 ? 0.349 -4.374 11.839 1.00 95.81 84 SER A CA 1
ATOM 684 C C . SER A 1 84 ? -0.303 -5.225 12.937 1.00 95.81 84 SER A C 1
ATOM 686 O O . SER A 1 84 ? -1.058 -6.155 12.650 1.00 95.81 84 SER A O 1
ATOM 688 N N . SER A 1 85 ? -0.106 -4.863 14.210 1.00 96.06 85 SER A N 1
ATOM 689 C CA . SER A 1 85 ? -0.768 -5.502 15.352 1.00 96.06 85 SER A CA 1
ATOM 690 C C . SER A 1 85 ? -2.291 -5.444 15.225 1.00 96.06 85 SER A C 1
ATOM 692 O O . SER A 1 85 ? -2.955 -6.461 15.431 1.00 96.06 85 SER A O 1
ATOM 694 N N . LEU A 1 86 ? -2.858 -4.302 14.827 1.00 97.56 86 LEU A N 1
ATOM 695 C CA . LEU A 1 86 ? -4.296 -4.139 14.611 1.00 97.56 86 LEU A CA 1
ATOM 696 C C . LEU A 1 86 ? -4.812 -5.016 13.468 1.00 97.56 86 LEU A C 1
ATOM 698 O O . LEU A 1 86 ? -5.789 -5.737 13.668 1.00 97.56 86 LEU A O 1
ATOM 702 N N . LEU A 1 87 ? -4.134 -5.024 12.318 1.00 97.00 87 LEU A N 1
ATOM 703 C CA . LEU A 1 87 ? -4.490 -5.874 11.175 1.00 97.00 87 LEU A CA 1
ATOM 704 C C . LEU A 1 87 ? -4.451 -7.368 11.525 1.00 97.00 87 LEU A C 1
ATOM 706 O O . LEU A 1 87 ? -5.326 -8.118 11.099 1.00 97.00 87 LEU A O 1
ATOM 710 N N . ASN A 1 88 ? -3.480 -7.794 12.336 1.00 96.12 88 ASN A N 1
ATOM 711 C CA . ASN A 1 88 ? -3.359 -9.178 12.808 1.00 96.12 88 ASN A CA 1
ATOM 712 C C . ASN A 1 88 ? -4.378 -9.541 13.892 1.00 96.12 88 ASN A C 1
ATOM 714 O O . ASN A 1 88 ? -4.746 -10.700 14.058 1.00 96.12 88 ASN A O 1
ATOM 718 N N . SER A 1 89 ? -4.821 -8.550 14.658 1.00 96.31 89 SER A N 1
ATOM 719 C CA . SER A 1 89 ? -5.759 -8.732 15.765 1.00 96.31 89 SER A CA 1
ATOM 720 C C . SER A 1 89 ? -7.217 -8.741 15.326 1.00 96.31 89 SER A C 1
ATOM 722 O O . SER A 1 89 ? -8.060 -9.341 15.994 1.00 96.31 89 SER A O 1
ATOM 724 N N . TYR A 1 90 ? -7.513 -8.028 14.242 1.00 97.06 90 TYR A N 1
ATOM 725 C CA . TYR A 1 90 ? -8.858 -7.713 13.796 1.00 97.06 90 TYR A CA 1
ATOM 726 C C . TYR A 1 90 ? -8.931 -7.853 12.272 1.00 97.06 90 TYR A C 1
ATOM 728 O O . TYR A 1 90 ? -8.844 -6.868 11.545 1.00 97.06 90 TYR A O 1
ATOM 736 N N . ASP A 1 91 ? -9.122 -9.078 11.774 1.00 96.44 91 ASP A N 1
ATOM 737 C CA . ASP A 1 91 ? -9.089 -9.371 10.329 1.00 96.44 91 ASP A CA 1
ATOM 738 C C . ASP A 1 91 ? -10.067 -8.528 9.491 1.00 96.44 91 ASP A C 1
ATOM 740 O O . ASP A 1 91 ? -9.805 -8.258 8.320 1.00 96.44 91 ASP A O 1
ATOM 744 N N . PHE A 1 92 ? -11.185 -8.070 10.067 1.00 97.38 92 PHE A N 1
ATOM 745 C CA . PHE A 1 92 ? -12.120 -7.181 9.367 1.00 97.38 92 PHE A CA 1
ATOM 746 C C . PHE A 1 92 ? -11.516 -5.801 9.048 1.00 97.38 92 PHE A C 1
ATOM 748 O O . PHE A 1 92 ? -11.970 -5.163 8.101 1.00 97.38 92 PHE A O 1
ATOM 755 N N . LEU A 1 93 ? -10.464 -5.361 9.754 1.00 98.12 93 LEU A N 1
ATOM 756 C CA . LEU A 1 93 ? -9.740 -4.124 9.436 1.00 98.12 93 LEU A CA 1
ATOM 757 C C . LEU A 1 93 ? -8.982 -4.215 8.106 1.00 98.12 93 LEU A C 1
ATOM 759 O O . LEU A 1 93 ? -8.832 -3.199 7.437 1.00 98.12 93 LEU A O 1
ATOM 763 N N . LYS A 1 94 ? -8.591 -5.417 7.657 1.00 97.06 94 LYS A N 1
ATOM 764 C CA . LYS A 1 94 ? -7.980 -5.628 6.327 1.00 97.06 94 LYS A CA 1
ATOM 765 C C . LYS A 1 94 ? -8.931 -5.277 5.177 1.00 97.06 94 LYS A C 1
ATOM 767 O O . LYS A 1 94 ? -8.491 -5.106 4.048 1.00 97.06 94 LYS A O 1
ATOM 772 N N . LYS A 1 95 ? -10.238 -5.207 5.454 1.00 96.25 95 LYS A N 1
ATOM 773 C CA . LYS A 1 95 ? -11.294 -4.848 4.493 1.00 96.25 95 LYS A CA 1
ATOM 774 C C . LYS A 1 95 ? -11.867 -3.449 4.737 1.00 96.25 95 LYS A C 1
ATOM 776 O O . LYS A 1 95 ? -12.694 -2.994 3.951 1.00 96.25 95 LYS A O 1
ATOM 781 N N . ASP A 1 96 ? -11.452 -2.772 5.807 1.00 97.38 96 ASP A N 1
ATOM 782 C CA . ASP A 1 96 ? -11.868 -1.406 6.115 1.00 97.38 96 ASP A CA 1
ATOM 783 C C . ASP A 1 96 ? -11.029 -0.421 5.291 1.00 97.38 96 ASP A C 1
ATOM 785 O O . ASP A 1 96 ? -9.927 -0.030 5.677 1.00 97.38 96 ASP A O 1
ATOM 789 N N . GLN A 1 97 ? -11.560 -0.024 4.133 1.00 95.38 97 GLN A N 1
ATOM 790 C CA . GLN A 1 97 ? -10.862 0.862 3.198 1.00 95.38 97 GLN A CA 1
ATOM 791 C C . GLN A 1 97 ? -10.512 2.222 3.811 1.00 95.38 97 GLN A C 1
ATOM 793 O O . GLN A 1 97 ? -9.496 2.814 3.453 1.00 95.38 97 GLN A O 1
ATOM 798 N N . GLU A 1 98 ? -11.306 2.721 4.758 1.00 96.12 98 GLU A N 1
ATOM 799 C CA . GLU A 1 98 ? -11.039 4.001 5.409 1.00 96.12 98 GLU A CA 1
ATOM 800 C C . GLU A 1 98 ? -9.863 3.884 6.392 1.00 96.12 98 GLU A C 1
ATOM 802 O O . GLU A 1 98 ? -8.963 4.730 6.393 1.00 96.12 98 GLU A O 1
ATOM 807 N N . PHE A 1 99 ? -9.808 2.800 7.173 1.00 97.62 99 PHE A N 1
ATOM 808 C CA . PHE A 1 99 ? -8.654 2.483 8.020 1.00 97.62 99 PHE A CA 1
ATOM 809 C C . PHE A 1 99 ? -7.380 2.263 7.200 1.00 97.62 99 PHE A C 1
ATOM 811 O O . PHE A 1 99 ? -6.342 2.868 7.480 1.00 97.62 99 PHE A O 1
ATOM 818 N N . ILE A 1 100 ? -7.458 1.445 6.153 1.00 97.50 100 ILE A N 1
ATOM 819 C CA . ILE A 1 100 ? -6.318 1.142 5.289 1.00 97.50 100 ILE A CA 1
ATOM 820 C C . ILE A 1 100 ? -5.796 2.409 4.596 1.00 97.50 100 ILE A C 1
ATOM 822 O O . ILE A 1 100 ? -4.595 2.690 4.629 1.00 97.50 100 ILE A O 1
ATOM 826 N N . LYS A 1 101 ? -6.689 3.228 4.028 1.00 95.62 101 LYS A N 1
ATOM 827 C CA . LYS A 1 101 ? -6.311 4.481 3.363 1.00 95.62 101 LYS A CA 1
ATOM 828 C C . LYS A 1 101 ? -5.692 5.481 4.335 1.00 95.62 101 LYS A C 1
ATOM 830 O O . LYS A 1 101 ? -4.646 6.052 4.029 1.00 95.62 101 LYS A O 1
ATOM 835 N N . SER A 1 102 ? -6.302 5.680 5.505 1.00 96.06 102 SER A N 1
ATOM 836 C CA . SER A 1 102 ? -5.780 6.611 6.518 1.00 96.06 102 SER A CA 1
ATOM 837 C C . SER A 1 102 ? -4.436 6.164 7.103 1.00 96.06 102 SER A C 1
ATOM 839 O O . SER A 1 102 ? -3.629 7.012 7.479 1.00 96.06 102 SER A O 1
ATOM 841 N N . SER A 1 103 ? -4.157 4.856 7.116 1.00 96.88 103 SER A N 1
ATOM 842 C CA . SER A 1 103 ? -2.880 4.277 7.560 1.00 96.88 103 SER A CA 1
ATOM 843 C C . SER A 1 103 ? -1.721 4.531 6.588 1.00 96.88 103 SER A C 1
ATOM 845 O O . SER A 1 103 ? -0.561 4.538 7.003 1.00 96.88 103 SER A O 1
ATOM 847 N N . GLY A 1 104 ? -2.012 4.784 5.308 1.00 96.00 104 GLY A N 1
ATOM 848 C CA . GLY A 1 104 ? -1.020 4.909 4.235 1.00 96.00 104 GLY A CA 1
ATOM 849 C C . GLY A 1 104 ? 0.171 5.830 4.547 1.00 96.00 104 GLY A C 1
ATOM 850 O O . GLY A 1 104 ? 1.312 5.391 4.400 1.00 96.00 104 GLY A O 1
ATOM 851 N N . PRO A 1 105 ? -0.021 7.073 5.027 1.00 95.31 105 PRO A N 1
ATOM 852 C CA . PRO A 1 105 ? 1.106 7.959 5.322 1.00 95.31 105 PRO A CA 1
ATOM 853 C C . PRO A 1 105 ? 2.001 7.461 6.469 1.00 95.31 105 PRO A C 1
ATOM 855 O O . PRO A 1 105 ? 3.220 7.632 6.408 1.00 95.31 105 PRO A O 1
ATOM 858 N N . VAL A 1 106 ? 1.427 6.811 7.492 1.00 95.69 106 VAL A N 1
ATOM 859 C CA . VAL A 1 106 ? 2.202 6.189 8.585 1.00 95.69 106 VAL A CA 1
ATOM 860 C C . VAL A 1 106 ? 3.054 5.046 8.031 1.00 95.69 106 VAL A C 1
ATOM 862 O O . VAL A 1 106 ? 4.254 4.965 8.301 1.00 95.69 106 VAL A O 1
ATOM 865 N N . VAL A 1 107 ? 2.444 4.203 7.196 1.00 95.69 107 VAL A N 1
ATOM 866 C CA . VAL A 1 107 ? 3.084 3.046 6.559 1.00 95.69 107 VAL A CA 1
ATOM 867 C C . VAL A 1 107 ? 4.214 3.476 5.616 1.00 95.69 107 VAL A C 1
ATOM 869 O O . VAL A 1 107 ? 5.326 2.961 5.723 1.00 95.69 107 VAL A O 1
ATOM 872 N N . LEU A 1 108 ? 3.994 4.475 4.750 1.00 95.69 108 LEU A N 1
ATOM 873 C CA . LEU A 1 108 ? 5.035 4.996 3.851 1.00 95.69 108 LEU A CA 1
ATOM 874 C C . LEU A 1 108 ? 6.258 5.487 4.620 1.00 95.69 108 LEU A C 1
ATOM 876 O O . LEU A 1 108 ? 7.394 5.199 4.240 1.00 95.69 108 LEU A O 1
ATOM 880 N N . LYS A 1 109 ? 6.046 6.208 5.722 1.00 93.88 109 LYS A N 1
ATOM 881 C CA . LYS A 1 109 ? 7.158 6.715 6.524 1.00 93.88 109 LYS A CA 1
ATOM 882 C C . LYS A 1 109 ? 7.914 5.603 7.246 1.00 93.88 109 LYS A C 1
ATOM 884 O O . LYS A 1 109 ? 9.134 5.700 7.404 1.00 93.88 109 LYS A O 1
ATOM 889 N N . HIS A 1 110 ? 7.217 4.557 7.687 1.00 93.44 110 HIS A N 1
ATOM 890 C CA . HIS A 1 110 ? 7.876 3.372 8.220 1.00 93.44 110 HIS A CA 1
ATOM 891 C C . HIS A 1 110 ? 8.810 2.758 7.175 1.00 93.44 110 HIS A C 1
ATOM 893 O O . HIS A 1 110 ? 10.004 2.611 7.446 1.00 93.44 110 HIS A O 1
ATOM 899 N N . PHE A 1 111 ? 8.311 2.493 5.965 1.00 94.44 111 PHE A N 1
ATOM 900 C CA . PHE A 1 111 ? 9.131 1.905 4.907 1.00 94.44 111 PHE A CA 1
ATOM 901 C C . PHE A 1 111 ? 10.258 2.824 4.447 1.00 94.44 111 PHE A C 1
ATOM 903 O O . PHE A 1 111 ? 11.339 2.340 4.116 1.00 94.44 111 PHE A O 1
ATOM 910 N N . GLU A 1 112 ? 10.076 4.144 4.517 1.00 93.88 112 GLU A N 1
ATOM 911 C CA . GLU A 1 112 ? 11.165 5.076 4.243 1.00 93.88 112 GLU A CA 1
ATOM 912 C C . GLU A 1 112 ? 12.363 4.843 5.171 1.00 93.88 112 GLU A C 1
ATOM 914 O O . GLU A 1 112 ? 13.505 4.821 4.704 1.00 93.88 112 GLU A O 1
ATOM 919 N N . LYS A 1 113 ? 12.104 4.639 6.466 1.00 91.81 113 LYS A N 1
ATOM 920 C CA . LYS A 1 113 ? 13.142 4.311 7.450 1.00 91.81 113 LYS A CA 1
ATOM 921 C C . LYS A 1 113 ? 13.644 2.879 7.297 1.00 91.81 113 LYS A C 1
ATOM 923 O O . LYS A 1 113 ? 14.845 2.654 7.411 1.00 91.81 113 LYS A O 1
ATOM 928 N N . CYS A 1 114 ? 12.746 1.932 7.029 1.00 92.31 114 CYS A N 1
ATOM 929 C CA . CYS A 1 114 ? 13.086 0.521 6.842 1.00 92.31 114 CYS A CA 1
ATOM 930 C C . CYS A 1 114 ? 14.169 0.376 5.763 1.00 92.31 114 CYS A C 1
ATOM 932 O O . CYS A 1 114 ? 15.248 -0.151 6.027 1.00 92.31 114 CYS A O 1
ATOM 934 N N . TYR A 1 115 ? 13.955 0.999 4.600 1.00 92.88 115 TYR A N 1
ATOM 935 C CA . TYR A 1 115 ? 14.905 0.961 3.491 1.00 92.88 115 TYR A CA 1
ATOM 936 C C . TYR A 1 115 ? 16.216 1.726 3.733 1.00 92.88 115 TYR A C 1
ATOM 938 O O . TYR A 1 115 ? 17.197 1.466 3.043 1.00 92.88 115 TYR A O 1
ATOM 946 N N . GLN A 1 116 ? 16.268 2.668 4.683 1.00 88.88 116 GLN A N 1
ATOM 947 C CA . GLN A 1 116 ? 17.523 3.336 5.065 1.00 88.88 116 GLN A CA 1
ATOM 948 C C . GLN A 1 116 ? 18.430 2.435 5.911 1.00 88.88 116 GLN A C 1
ATOM 950 O O . GLN A 1 116 ? 19.648 2.589 5.865 1.00 88.88 116 GLN A O 1
ATOM 955 N N . GLY A 1 117 ? 17.844 1.538 6.710 1.00 77.31 117 GLY A N 1
ATOM 956 C CA . GLY A 1 117 ? 18.573 0.691 7.655 1.00 77.31 117 GLY A CA 1
ATOM 957 C C . GLY A 1 117 ? 19.001 -0.670 7.103 1.00 77.31 117 GLY A C 1
ATOM 958 O O . GLY A 1 117 ? 19.807 -1.347 7.737 1.00 77.31 117 GLY A O 1
ATOM 959 N N . SER A 1 118 ? 18.478 -1.088 5.948 1.00 71.50 118 SER A N 1
ATOM 960 C CA . SER A 1 118 ? 18.726 -2.414 5.376 1.00 71.50 118 SER A CA 1
ATOM 961 C C . SER A 1 118 ? 19.564 -2.344 4.100 1.00 71.50 118 SER A C 1
ATOM 963 O O . SER A 1 118 ? 19.121 -1.780 3.100 1.00 71.50 118 SER A O 1
ATOM 965 N N . SER A 1 119 ? 20.724 -3.008 4.082 1.00 65.19 119 SER A N 1
ATOM 966 C CA . SER A 1 119 ? 21.498 -3.210 2.843 1.00 65.19 119 SER A CA 1
ATOM 967 C C . SER A 1 119 ? 20.777 -4.105 1.823 1.00 65.19 119 SER A C 1
ATOM 969 O O . SER A 1 119 ? 21.093 -4.055 0.640 1.00 65.19 119 SER A O 1
ATOM 971 N N . TYR A 1 120 ? 19.811 -4.911 2.280 1.00 64.19 120 TYR A N 1
ATOM 972 C CA . TYR A 1 120 ? 19.018 -5.848 1.481 1.00 64.19 120 TYR A CA 1
ATOM 973 C C . TYR A 1 120 ? 17.547 -5.712 1.877 1.00 64.19 120 TYR A C 1
ATOM 975 O O . TYR A 1 120 ? 17.045 -6.523 2.648 1.00 64.19 120 TYR A O 1
ATOM 983 N N . GLY A 1 121 ? 16.871 -4.647 1.438 1.00 76.50 121 GLY A N 1
ATOM 984 C CA . GLY A 1 121 ? 15.505 -4.291 1.853 1.00 76.50 121 GLY A CA 1
ATOM 985 C C . GLY A 1 121 ? 14.397 -5.285 1.493 1.00 76.50 121 GLY A C 1
ATOM 986 O O . GLY A 1 121 ? 13.241 -4.884 1.432 1.00 76.50 121 GLY A O 1
ATOM 987 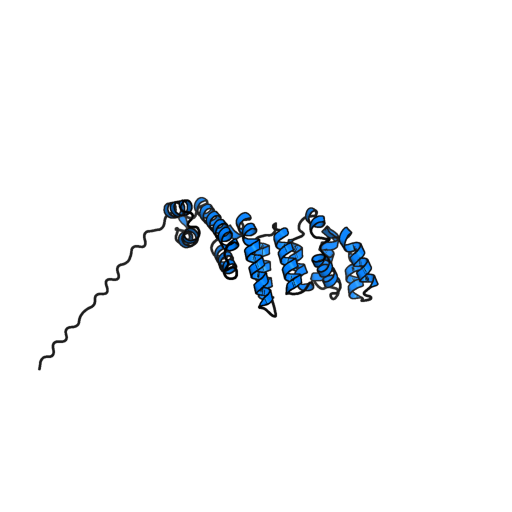N N . ASP A 1 122 ? 14.715 -6.559 1.271 1.00 83.69 122 ASP A N 1
ATOM 988 C CA . ASP A 1 122 ? 13.784 -7.613 0.882 1.00 83.69 122 ASP A CA 1
ATOM 989 C C . ASP A 1 122 ? 12.676 -7.799 1.935 1.00 83.69 122 ASP A C 1
ATOM 991 O O . ASP A 1 122 ? 11.504 -7.787 1.579 1.00 83.69 122 ASP A O 1
ATOM 995 N N . HIS A 1 123 ? 13.006 -7.819 3.237 1.00 89.06 123 HIS A N 1
ATOM 996 C CA . HIS A 1 123 ? 11.984 -7.913 4.295 1.00 89.06 123 HIS A CA 1
ATOM 997 C C . HIS A 1 123 ? 11.033 -6.702 4.311 1.00 89.06 123 HIS A C 1
ATOM 999 O O . HIS A 1 123 ? 9.823 -6.866 4.438 1.00 89.06 123 HIS A O 1
ATOM 1005 N N . CYS A 1 124 ? 11.570 -5.490 4.115 1.00 92.94 124 CYS A N 1
ATOM 1006 C CA . CYS A 1 124 ? 10.758 -4.279 3.977 1.00 92.94 124 CYS A CA 1
ATOM 1007 C C . CYS A 1 124 ? 9.850 -4.359 2.734 1.00 92.94 124 CYS A C 1
ATOM 1009 O O . CYS A 1 124 ? 8.719 -3.883 2.754 1.00 92.94 124 CYS A O 1
ATOM 1011 N N . GLY A 1 125 ? 10.351 -4.955 1.648 1.00 93.94 125 GLY A N 1
ATOM 1012 C CA . GLY A 1 125 ? 9.599 -5.179 0.419 1.00 93.94 125 GLY A CA 1
ATOM 1013 C C . GLY A 1 125 ? 8.410 -6.111 0.630 1.00 93.94 125 GLY A C 1
ATOM 1014 O O . GLY A 1 125 ? 7.300 -5.761 0.237 1.00 93.94 125 GLY A O 1
ATOM 1015 N N . ASP A 1 126 ? 8.619 -7.251 1.288 1.00 94.38 126 ASP A N 1
ATOM 1016 C CA . ASP A 1 126 ? 7.565 -8.241 1.534 1.00 94.38 126 ASP A CA 1
ATOM 1017 C C . ASP A 1 126 ? 6.417 -7.660 2.372 1.00 94.38 126 ASP A C 1
ATOM 1019 O O . ASP A 1 126 ? 5.250 -7.783 1.996 1.00 94.38 126 ASP A O 1
ATOM 1023 N N . GLU A 1 127 ? 6.738 -6.951 3.457 1.00 94.75 127 GLU A N 1
ATOM 1024 C CA . GLU A 1 127 ? 5.734 -6.301 4.307 1.00 94.75 127 GLU A CA 1
ATOM 1025 C C . GLU A 1 127 ? 4.975 -5.181 3.570 1.00 94.75 127 GLU A C 1
ATOM 1027 O O . GLU A 1 127 ? 3.763 -5.020 3.737 1.00 94.75 127 GLU A O 1
ATOM 1032 N N . LEU A 1 128 ? 5.662 -4.412 2.716 1.00 96.38 128 LEU A N 1
ATOM 1033 C CA . LEU A 1 128 ? 5.014 -3.384 1.901 1.00 96.38 128 LEU A CA 1
ATOM 1034 C C . LEU A 1 128 ? 4.036 -4.008 0.901 1.00 96.38 128 LEU A C 1
ATOM 1036 O O . LEU A 1 128 ? 2.921 -3.511 0.735 1.00 96.38 128 LEU A O 1
ATOM 1040 N N . MET A 1 129 ? 4.440 -5.098 0.247 1.00 96.75 129 MET A N 1
ATOM 1041 C CA . MET A 1 129 ? 3.589 -5.829 -0.693 1.00 96.75 129 MET A CA 1
ATOM 1042 C C . MET A 1 129 ? 2.381 -6.455 0.009 1.00 96.75 129 MET A C 1
ATOM 1044 O O . MET A 1 129 ? 1.280 -6.438 -0.541 1.00 96.75 129 MET A O 1
ATOM 1048 N N . GLU A 1 130 ? 2.547 -6.949 1.237 1.00 95.44 130 GLU A N 1
ATOM 1049 C CA . GLU A 1 130 ? 1.428 -7.405 2.062 1.00 95.44 130 GLU A CA 1
ATOM 1050 C C . GLU A 1 130 ? 0.426 -6.270 2.318 1.00 95.44 130 GLU A C 1
ATOM 1052 O O . GLU A 1 130 ? -0.772 -6.440 2.085 1.00 95.44 130 GLU A O 1
ATOM 1057 N N . PHE A 1 131 ? 0.904 -5.084 2.707 1.00 96.31 131 PHE A N 1
ATOM 1058 C CA . PHE A 1 131 ? 0.027 -3.936 2.938 1.00 96.31 131 PHE A CA 1
ATOM 1059 C C . PHE A 1 131 ? -0.688 -3.463 1.657 1.00 96.31 131 PHE A C 1
ATOM 1061 O O . PHE A 1 131 ? -1.864 -3.086 1.692 1.00 96.31 131 PHE A O 1
ATOM 1068 N N . LEU A 1 132 ? -0.020 -3.524 0.503 1.00 96.06 132 LEU A N 1
ATOM 1069 C CA . LEU A 1 132 ? -0.634 -3.224 -0.797 1.00 96.06 132 LEU A CA 1
ATOM 1070 C C . LEU A 1 132 ? -1.783 -4.181 -1.134 1.00 96.06 132 LEU A C 1
ATOM 1072 O O . LEU A 1 132 ? -2.795 -3.753 -1.683 1.00 96.06 132 LEU A O 1
ATOM 1076 N N . ASN A 1 133 ? -1.694 -5.448 -0.726 1.00 95.12 133 ASN A N 1
ATOM 1077 C CA . ASN A 1 133 ? -2.781 -6.411 -0.917 1.00 95.12 133 ASN A CA 1
ATOM 1078 C C . ASN A 1 133 ? -4.026 -6.102 -0.071 1.00 95.12 133 ASN A C 1
ATOM 1080 O O . ASN A 1 133 ? -5.128 -6.494 -0.453 1.00 95.12 133 ASN A O 1
ATOM 1084 N N . TYR A 1 134 ? -3.885 -5.381 1.045 1.00 93.44 134 TYR A N 1
ATOM 1085 C CA . TYR A 1 134 ? -5.028 -4.864 1.810 1.00 93.44 134 TYR A CA 1
ATOM 1086 C C . TYR A 1 134 ? -5.653 -3.613 1.171 1.00 93.44 134 TYR A C 1
ATOM 1088 O O . TYR A 1 134 ? -6.764 -3.226 1.532 1.00 93.44 134 TYR A O 1
ATOM 1096 N N . SER A 1 135 ? -4.959 -2.982 0.218 1.00 89.62 135 SER A N 1
ATOM 1097 C CA . SER A 1 135 ? -5.304 -1.683 -0.367 1.00 89.62 135 SER A CA 1
ATOM 1098 C C . SER A 1 135 ? -5.338 -1.674 -1.905 1.00 89.62 135 SER A C 1
ATOM 1100 O O . SER A 1 135 ? -4.809 -0.735 -2.504 1.00 89.62 135 SER A O 1
ATOM 1102 N N . PRO A 1 136 ? -5.965 -2.666 -2.575 1.00 89.44 136 PRO A N 1
ATOM 1103 C CA . PRO A 1 136 ? -5.873 -2.804 -4.032 1.00 89.44 136 PRO A CA 1
ATOM 1104 C C . PRO A 1 136 ? -6.384 -1.575 -4.800 1.00 89.44 136 PRO A C 1
ATOM 1106 O O . PRO A 1 136 ? -5.852 -1.270 -5.861 1.00 89.44 136 PRO A O 1
ATOM 1109 N N . ASP A 1 137 ? -7.343 -0.837 -4.234 1.00 89.25 137 ASP A N 1
ATOM 1110 C CA . ASP A 1 137 ? -7.955 0.343 -4.863 1.00 89.25 137 ASP A CA 1
ATOM 1111 C C . ASP A 1 137 ? -7.281 1.669 -4.444 1.00 89.25 137 ASP A C 1
ATOM 1113 O O . ASP A 1 137 ? -7.721 2.761 -4.808 1.00 89.25 137 ASP A O 1
ATOM 1117 N N . ASN A 1 138 ? -6.213 1.624 -3.637 1.00 92.06 138 ASN A N 1
ATOM 1118 C CA . ASN A 1 138 ? -5.503 2.820 -3.177 1.00 92.06 138 ASN A CA 1
ATOM 1119 C C . ASN A 1 138 ? -4.307 3.143 -4.085 1.00 92.06 138 ASN A C 1
ATOM 1121 O O . ASN A 1 138 ? -3.145 3.096 -3.667 1.00 92.06 138 ASN A O 1
ATOM 1125 N N . HIS A 1 139 ? -4.601 3.493 -5.338 1.00 93.69 139 HIS A N 1
ATOM 1126 C CA . HIS A 1 139 ? -3.582 3.680 -6.378 1.00 93.69 139 HIS A CA 1
ATOM 1127 C C . HIS A 1 139 ? -2.575 4.784 -6.025 1.00 93.69 139 HIS A C 1
ATOM 1129 O O . HIS A 1 139 ? -1.389 4.671 -6.320 1.00 93.69 139 HIS A O 1
ATOM 1135 N N . GLU A 1 140 ? -3.016 5.832 -5.322 1.00 94.12 140 GLU A N 1
ATOM 1136 C CA . GLU A 1 140 ? -2.147 6.928 -4.883 1.00 94.12 140 GLU A CA 1
ATOM 1137 C C . GLU A 1 140 ? -1.115 6.482 -3.843 1.00 94.12 140 GLU A C 1
ATOM 1139 O O . GLU A 1 140 ? 0.056 6.874 -3.918 1.00 94.12 140 GLU A O 1
ATOM 1144 N N . PHE A 1 141 ? -1.521 5.633 -2.896 1.00 95.69 141 PHE A N 1
ATOM 1145 C CA . PHE A 1 141 ? -0.586 5.021 -1.959 1.00 95.69 141 PHE A CA 1
ATOM 1146 C C . PHE A 1 141 ? 0.377 4.084 -2.691 1.00 95.69 141 PHE A C 1
ATOM 1148 O O . PHE A 1 141 ? 1.584 4.194 -2.485 1.00 95.69 141 PHE A O 1
ATOM 1155 N N . ALA A 1 142 ? -0.131 3.220 -3.576 1.00 96.62 142 ALA A N 1
ATOM 1156 C CA . ALA A 1 142 ? 0.692 2.298 -4.357 1.00 96.62 142 ALA A CA 1
ATOM 1157 C C . ALA A 1 142 ? 1.745 3.026 -5.200 1.00 96.62 142 ALA A C 1
ATOM 1159 O O . ALA A 1 142 ? 2.918 2.650 -5.206 1.00 96.62 142 ALA A O 1
ATOM 1160 N N . PHE A 1 143 ? 1.354 4.123 -5.845 1.00 97.25 143 PHE A N 1
ATOM 1161 C CA . PHE A 1 143 ? 2.259 4.957 -6.622 1.00 97.25 143 PHE A CA 1
ATOM 1162 C C . PHE A 1 143 ? 3.336 5.596 -5.738 1.00 97.25 143 PHE A C 1
ATOM 1164 O O . PHE A 1 143 ? 4.531 5.495 -6.026 1.00 97.25 143 PHE A O 1
ATOM 1171 N N . SER A 1 144 ? 2.929 6.190 -4.613 1.00 97.62 144 SER A N 1
ATOM 1172 C CA . SER A 1 144 ? 3.851 6.794 -3.643 1.00 97.62 144 SER A CA 1
ATOM 1173 C C . SER A 1 144 ? 4.834 5.763 -3.070 1.00 97.62 144 SER A C 1
ATOM 1175 O O . SER A 1 144 ? 6.026 6.043 -2.913 1.00 97.62 144 SER A O 1
ATOM 1177 N N . ALA A 1 145 ? 4.354 4.547 -2.802 1.00 97.94 145 ALA A N 1
ATOM 1178 C CA . ALA A 1 145 ? 5.160 3.424 -2.346 1.00 97.94 145 ALA A CA 1
ATOM 1179 C C . ALA A 1 145 ? 6.174 2.988 -3.412 1.00 97.94 145 ALA A C 1
ATOM 1181 O O . ALA A 1 145 ? 7.353 2.805 -3.107 1.00 97.94 145 ALA A O 1
ATOM 1182 N N . ALA A 1 146 ? 5.758 2.889 -4.674 1.00 97.81 146 ALA A N 1
ATOM 1183 C CA . ALA A 1 146 ? 6.647 2.537 -5.774 1.00 97.81 146 ALA A CA 1
ATOM 1184 C C . ALA A 1 146 ? 7.749 3.587 -5.977 1.00 97.81 146 ALA A C 1
ATOM 1186 O O . ALA A 1 146 ? 8.926 3.239 -6.105 1.00 97.81 146 ALA A O 1
ATOM 1187 N N . GLN A 1 147 ? 7.406 4.877 -5.914 1.00 98.00 147 GLN A N 1
ATOM 1188 C CA . GLN A 1 147 ? 8.391 5.958 -5.961 1.00 98.00 147 GLN A CA 1
ATOM 1189 C C . GLN A 1 147 ? 9.392 5.881 -4.803 1.00 98.00 147 GLN A C 1
ATOM 1191 O O . GLN A 1 147 ? 10.586 6.129 -4.997 1.00 98.00 147 GLN A O 1
ATOM 1196 N N . LEU A 1 148 ? 8.927 5.534 -3.601 1.00 97.31 148 LEU A N 1
ATOM 1197 C CA . LEU A 1 148 ? 9.796 5.328 -2.449 1.00 97.31 148 LEU A CA 1
ATOM 1198 C C . LEU A 1 148 ? 10.777 4.171 -2.688 1.00 97.31 148 LEU A C 1
ATOM 1200 O O . LEU A 1 148 ? 11.982 4.351 -2.494 1.00 97.31 148 LEU A O 1
ATOM 1204 N N . VAL A 1 149 ? 10.288 3.018 -3.154 1.00 96.94 149 VAL A N 1
ATOM 1205 C CA . VAL A 1 149 ? 11.133 1.856 -3.477 1.00 96.94 149 VAL A CA 1
ATOM 1206 C C . VAL A 1 149 ? 12.154 2.217 -4.552 1.00 96.94 149 VAL A C 1
ATOM 1208 O O . VAL A 1 149 ? 13.340 1.948 -4.376 1.00 96.94 149 VAL A O 1
ATOM 1211 N N . ALA A 1 150 ? 11.748 2.922 -5.610 1.00 96.44 150 ALA A N 1
ATOM 1212 C CA . ALA A 1 150 ? 12.658 3.337 -6.676 1.00 96.44 150 ALA A CA 1
ATOM 1213 C C . ALA A 1 150 ? 13.801 4.211 -6.141 1.00 96.44 150 ALA A C 1
ATOM 1215 O O . ALA A 1 150 ? 14.961 4.009 -6.497 1.00 96.44 150 ALA A O 1
ATOM 1216 N N . LYS A 1 151 ? 13.477 5.161 -5.253 1.00 95.38 151 LYS A N 1
ATOM 1217 C CA . LYS A 1 151 ? 14.451 6.077 -4.643 1.00 95.38 151 LYS A CA 1
ATOM 1218 C C . LYS A 1 151 ? 15.408 5.379 -3.678 1.00 95.38 151 LYS A C 1
ATOM 1220 O O . LYS A 1 151 ? 16.559 5.793 -3.588 1.00 95.38 151 LYS A O 1
ATOM 1225 N N . LYS A 1 152 ? 14.936 4.392 -2.911 1.00 94.88 152 LYS A N 1
ATOM 1226 C CA . LYS A 1 152 ? 15.714 3.803 -1.805 1.00 94.88 152 LYS A CA 1
ATOM 1227 C C . LYS A 1 152 ? 16.359 2.462 -2.141 1.00 94.88 152 LYS A C 1
ATOM 1229 O O . LYS A 1 152 ? 17.354 2.125 -1.518 1.00 94.88 152 LYS A O 1
ATOM 1234 N N . GLN A 1 153 ? 15.785 1.696 -3.063 1.00 93.75 153 GLN A N 1
ATOM 1235 C CA . GLN A 1 153 ? 16.205 0.327 -3.394 1.00 93.75 153 GLN A CA 1
ATOM 1236 C C . GLN A 1 153 ? 16.557 0.147 -4.876 1.00 93.75 153 GLN A C 1
ATOM 1238 O O . GLN A 1 153 ? 17.096 -0.890 -5.250 1.00 93.75 153 GLN A O 1
ATOM 1243 N N . GLY A 1 154 ? 16.292 1.153 -5.712 1.00 92.75 154 GLY A N 1
ATOM 1244 C CA . GLY A 1 154 ? 16.585 1.122 -7.139 1.00 92.75 154 GLY A CA 1
ATOM 1245 C C . GLY A 1 154 ? 15.344 0.911 -7.999 1.00 92.75 154 GLY A C 1
ATOM 1246 O O . GLY A 1 154 ? 14.347 0.304 -7.601 1.00 92.75 154 GLY A O 1
ATOM 1247 N N . SER A 1 155 ? 15.406 1.450 -9.212 1.00 94.69 155 SER A N 1
ATOM 1248 C CA . SER A 1 155 ? 14.280 1.485 -10.142 1.00 94.69 155 SER A CA 1
ATOM 1249 C C . SER A 1 155 ? 13.797 0.090 -10.551 1.00 94.69 155 SER A C 1
ATOM 1251 O O . SER A 1 155 ? 12.598 -0.139 -10.651 1.00 94.69 155 SER A O 1
ATOM 1253 N N . ASP A 1 156 ? 14.692 -0.886 -10.713 1.00 87.81 156 ASP A N 1
ATOM 1254 C CA . ASP A 1 156 ? 14.309 -2.248 -11.096 1.00 87.81 156 ASP A CA 1
ATOM 1255 C C . ASP A 1 156 ? 13.515 -2.982 -9.998 1.00 87.81 156 ASP A C 1
ATOM 1257 O O . ASP A 1 156 ? 12.800 -3.937 -10.298 1.00 87.81 156 ASP A O 1
ATOM 1261 N N . LYS A 1 157 ? 13.627 -2.568 -8.732 1.00 93.00 157 LYS A N 1
ATOM 1262 C CA . LYS A 1 157 ? 12.869 -3.138 -7.606 1.00 93.00 157 LYS A CA 1
ATOM 1263 C C . LYS A 1 157 ? 11.475 -2.528 -7.460 1.00 93.00 157 LYS A C 1
ATOM 1265 O O . LYS A 1 157 ? 10.601 -3.157 -6.879 1.00 93.00 157 LYS A O 1
ATOM 1270 N N . ALA A 1 158 ? 11.248 -1.338 -8.014 1.00 96.69 158 ALA A N 1
ATOM 1271 C CA . ALA A 1 158 ? 9.989 -0.611 -7.870 1.00 96.69 158 ALA A CA 1
ATOM 1272 C C . ALA A 1 158 ? 8.882 -1.071 -8.823 1.00 96.69 158 ALA A C 1
ATOM 1274 O O . ALA A 1 158 ? 7.706 -0.846 -8.547 1.00 96.69 158 ALA A O 1
ATOM 1275 N N . LEU A 1 159 ? 9.227 -1.712 -9.945 1.00 95.69 159 LEU A N 1
ATOM 1276 C CA . LEU A 1 159 ? 8.240 -2.063 -10.967 1.00 95.69 159 LEU A CA 1
ATOM 1277 C C . LEU A 1 159 ? 7.093 -2.959 -10.453 1.00 95.69 159 LEU A C 1
ATOM 1279 O O . LEU A 1 159 ? 5.947 -2.637 -10.761 1.00 95.69 159 LEU A O 1
ATOM 1283 N N . PRO A 1 160 ? 7.334 -4.027 -9.662 1.00 95.44 160 PRO A N 1
ATOM 1284 C CA . PRO A 1 160 ? 6.243 -4.826 -9.099 1.00 95.44 160 PRO A CA 1
ATOM 1285 C C . PRO A 1 160 ? 5.273 -4.006 -8.239 1.00 95.44 160 PRO A C 1
ATOM 1287 O O . PRO A 1 160 ? 4.084 -4.303 -8.212 1.00 95.44 160 PRO A O 1
ATOM 1290 N N . VAL A 1 161 ? 5.769 -2.950 -7.587 1.00 96.94 161 VAL A N 1
ATOM 1291 C CA . VAL A 1 161 ? 4.969 -2.042 -6.758 1.00 96.94 161 VAL A CA 1
ATOM 1292 C C . VAL A 1 161 ? 4.142 -1.097 -7.628 1.00 96.94 161 VAL A C 1
ATOM 1294 O O . VAL A 1 161 ? 2.953 -0.924 -7.376 1.00 96.94 161 VAL A O 1
ATOM 1297 N N . PHE A 1 162 ? 4.728 -0.542 -8.698 1.00 96.44 162 PHE A N 1
ATOM 1298 C CA . PHE A 1 162 ? 4.003 0.331 -9.630 1.00 96.44 162 PHE A CA 1
ATOM 1299 C C . PHE A 1 162 ? 2.759 -0.339 -10.215 1.00 96.44 162 PHE A C 1
ATOM 1301 O O . PHE A 1 162 ? 1.778 0.350 -10.451 1.00 96.44 162 PHE A O 1
ATOM 1308 N N . ILE A 1 163 ? 2.747 -1.661 -10.406 1.00 93.44 163 ILE A N 1
ATOM 1309 C CA . ILE A 1 163 ? 1.578 -2.379 -10.943 1.00 93.44 163 ILE A CA 1
ATOM 1310 C C . ILE A 1 163 ? 0.307 -2.122 -10.119 1.00 93.44 163 ILE A C 1
ATOM 1312 O O . ILE A 1 163 ? -0.766 -2.007 -10.703 1.00 93.44 163 ILE A O 1
ATOM 1316 N N . TYR A 1 164 ? 0.423 -1.967 -8.797 1.00 94.19 164 TYR A N 1
ATOM 1317 C CA . TYR A 1 164 ? -0.715 -1.677 -7.914 1.00 94.19 164 TYR A CA 1
ATOM 1318 C C . TYR A 1 164 ? -1.278 -0.259 -8.100 1.00 94.19 164 TYR A C 1
ATOM 1320 O O . TYR A 1 164 ? -2.380 0.027 -7.648 1.00 94.19 164 TYR A O 1
ATOM 1328 N N . ALA A 1 165 ? -0.543 0.634 -8.766 1.00 94.94 165 ALA A N 1
ATOM 1329 C CA . ALA A 1 165 ? -1.001 1.983 -9.088 1.00 94.94 165 ALA A CA 1
ATOM 1330 C C . ALA A 1 165 ? -1.741 2.081 -10.435 1.00 94.94 165 ALA A C 1
ATOM 1332 O O . ALA A 1 165 ? -2.291 3.133 -10.736 1.00 94.94 165 ALA A O 1
ATOM 1333 N N . PHE A 1 166 ? -1.725 1.023 -11.255 1.00 91.56 166 PHE A N 1
ATOM 1334 C CA . PHE A 1 166 ? -2.288 1.026 -12.610 1.00 91.56 166 PHE A CA 1
ATOM 1335 C C . PHE A 1 166 ? -3.327 -0.088 -12.771 1.00 91.56 166 PHE A C 1
ATOM 1337 O O . PHE A 1 166 ? -3.076 -1.118 -13.416 1.00 91.56 166 PHE A O 1
ATOM 1344 N N . THR A 1 167 ? -4.504 0.104 -12.183 1.00 83.69 167 THR A N 1
ATOM 1345 C CA . THR A 1 167 ? -5.611 -0.856 -12.317 1.00 83.69 167 THR A CA 1
ATOM 1346 C C . THR A 1 167 ? -6.675 -0.364 -13.303 1.00 83.69 167 THR A C 1
ATOM 1348 O O . THR A 1 167 ? -7.345 -1.190 -13.929 1.00 83.69 167 THR A O 1
ATOM 1351 N N . GLU A 1 168 ? -6.757 0.950 -13.548 1.00 81.94 168 GLU A N 1
ATOM 1352 C CA . GLU A 1 168 ? -7.712 1.562 -14.470 1.00 81.94 168 GLU A CA 1
ATOM 1353 C C . GLU A 1 168 ? -7.033 2.445 -15.529 1.00 81.94 168 GLU A C 1
ATOM 1355 O O . GLU A 1 168 ? -5.9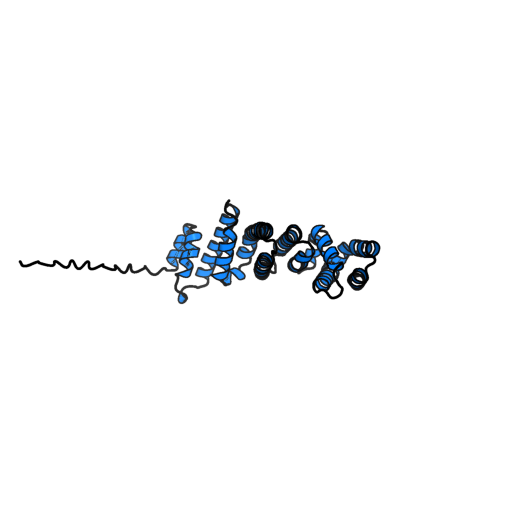13 2.927 -15.379 1.00 81.94 168 GLU A O 1
ATOM 1360 N N . LYS A 1 169 ? -7.729 2.699 -16.648 1.00 75.31 169 LYS A N 1
ATOM 1361 C CA . LYS A 1 169 ? -7.207 3.590 -17.703 1.00 75.31 169 LYS A CA 1
ATOM 1362 C C . LYS A 1 169 ? -7.100 5.048 -17.255 1.00 75.31 169 LYS A C 1
ATOM 1364 O O . LYS A 1 169 ? -6.222 5.750 -17.750 1.00 75.31 169 LYS A O 1
ATOM 1369 N N . SER A 1 170 ? -7.976 5.488 -16.357 1.00 76.25 170 SER A N 1
ATOM 1370 C CA . SER A 1 170 ? -7.989 6.827 -15.748 1.00 76.25 170 SER A CA 1
ATOM 1371 C C . SER A 1 170 ? -6.676 7.162 -15.030 1.00 76.25 170 SER A C 1
ATOM 1373 O O . SER A 1 170 ? -6.276 8.323 -15.018 1.00 76.25 170 SER A O 1
ATOM 1375 N N . ASP A 1 171 ? -5.967 6.157 -14.509 1.00 79.25 171 ASP A N 1
ATOM 1376 C CA . ASP A 1 171 ? -4.677 6.328 -13.830 1.00 79.25 171 ASP A CA 1
ATOM 1377 C C . ASP A 1 171 ? -3.548 6.754 -14.788 1.00 79.25 171 ASP A C 1
ATOM 1379 O O . ASP A 1 171 ? -2.546 7.338 -14.367 1.00 79.25 171 ASP A O 1
ATOM 1383 N N . SER A 1 172 ? -3.710 6.491 -16.091 1.00 78.50 172 SER A N 1
ATOM 1384 C CA . SER A 1 172 ? -2.656 6.699 -17.091 1.00 78.50 172 SER A CA 1
ATOM 1385 C C . SER A 1 172 ? -2.197 8.154 -17.153 1.00 78.50 172 SER A C 1
ATOM 1387 O O . SER A 1 172 ? -1.000 8.429 -17.159 1.00 78.50 172 SER A O 1
ATOM 1389 N N . ASP A 1 173 ? -3.144 9.093 -17.142 1.00 82.06 173 ASP A N 1
ATOM 1390 C CA . ASP A 1 173 ? -2.838 10.521 -17.257 1.00 82.06 173 ASP A CA 1
ATOM 1391 C C . ASP A 1 173 ? -2.174 11.089 -15.998 1.00 82.06 173 ASP A C 1
ATOM 1393 O O . ASP A 1 173 ? -1.540 12.138 -16.056 1.00 82.06 173 ASP A O 1
ATOM 1397 N N . ARG A 1 174 ? -2.310 10.398 -14.860 1.00 88.62 174 ARG A N 1
ATOM 1398 C CA . ARG A 1 174 ? -1.766 10.837 -13.573 1.00 88.62 174 ARG A CA 1
ATOM 1399 C C . ARG A 1 174 ? -0.348 10.329 -13.323 1.00 88.62 174 ARG A C 1
ATOM 1401 O O . ARG A 1 174 ? 0.406 10.985 -12.611 1.00 88.62 174 ARG A O 1
ATOM 1408 N N . TYR A 1 175 ? -0.019 9.142 -13.827 1.00 94.75 175 TYR A N 1
ATOM 1409 C CA . TYR A 1 175 ? 1.163 8.400 -13.381 1.00 94.75 175 TYR A CA 1
ATOM 1410 C C . TYR A 1 175 ? 2.157 8.067 -14.495 1.00 94.75 175 TYR A C 1
ATOM 1412 O O . TYR A 1 175 ? 3.333 7.852 -14.203 1.00 94.75 175 TYR A O 1
ATOM 1420 N N . CYS A 1 176 ? 1.725 8.001 -15.758 1.00 95.88 176 CYS A N 1
ATOM 1421 C CA . CYS A 1 176 ? 2.596 7.543 -16.841 1.00 95.88 176 CYS A CA 1
ATOM 1422 C C . CYS A 1 176 ? 3.658 8.572 -17.271 1.00 95.88 176 CYS A C 1
ATOM 1424 O O . CYS A 1 176 ? 4.665 8.159 -17.842 1.00 95.88 176 CYS A O 1
ATOM 1426 N N . ASP A 1 177 ? 3.461 9.872 -17.010 1.00 95.31 177 ASP A N 1
ATOM 1427 C CA . ASP A 1 177 ? 4.447 10.927 -17.315 1.00 95.31 177 ASP A CA 1
ATOM 1428 C C . ASP A 1 177 ? 5.491 11.136 -16.201 1.00 95.31 177 ASP A C 1
ATOM 1430 O O . ASP A 1 177 ? 6.431 11.923 -16.344 1.00 95.31 177 ASP A O 1
ATOM 1434 N N . ASP A 1 178 ? 5.356 10.412 -15.086 1.00 96.94 178 ASP A N 1
ATOM 1435 C CA . ASP A 1 178 ? 6.225 10.602 -13.940 1.00 96.94 178 ASP A CA 1
ATOM 1436 C C . ASP A 1 178 ? 7.646 10.126 -14.242 1.00 96.94 178 ASP A C 1
ATOM 1438 O O . ASP A 1 178 ? 7.907 8.975 -14.600 1.00 96.94 178 ASP A O 1
ATOM 1442 N N . SER A 1 179 ? 8.610 11.014 -14.007 1.00 96.56 179 SER A N 1
ATOM 1443 C CA . SER A 1 179 ? 10.016 10.744 -14.313 1.00 96.56 179 SER A CA 1
ATOM 1444 C C . SER A 1 179 ? 10.599 9.531 -13.571 1.00 96.56 179 SER A C 1
ATOM 1446 O O . SER A 1 179 ? 11.549 8.915 -14.061 1.00 96.56 179 SER A O 1
ATOM 1448 N N . ILE A 1 180 ? 10.076 9.167 -12.392 1.00 97.56 180 ILE A N 1
ATOM 1449 C CA . ILE A 1 180 ? 10.541 7.992 -11.640 1.00 97.56 180 ILE A CA 1
ATOM 1450 C C . ILE A 1 180 ? 9.950 6.723 -12.245 1.00 97.56 180 ILE A C 1
ATOM 1452 O O . ILE A 1 180 ? 10.671 5.729 -12.391 1.00 97.56 180 ILE A O 1
ATOM 1456 N N . PHE A 1 181 ? 8.676 6.760 -12.634 1.00 97.88 181 PHE A N 1
ATOM 1457 C CA . PHE A 1 181 ? 8.054 5.681 -13.388 1.00 97.88 181 PHE A CA 1
ATOM 1458 C C . PHE A 1 181 ? 8.769 5.441 -14.726 1.00 97.88 181 PHE A C 1
ATOM 1460 O O . PHE A 1 181 ? 9.191 4.313 -14.975 1.00 97.88 181 PHE A O 1
ATOM 1467 N N . ILE A 1 182 ? 9.025 6.480 -15.529 1.00 97.44 182 ILE A N 1
ATOM 1468 C CA . ILE A 1 182 ? 9.750 6.363 -16.810 1.00 97.44 182 ILE A CA 1
ATOM 1469 C C . ILE A 1 182 ? 11.140 5.744 -16.605 1.00 97.44 182 ILE A C 1
ATOM 1471 O O . ILE A 1 182 ? 11.519 4.793 -17.291 1.00 97.44 182 ILE A O 1
ATOM 1475 N N . LYS A 1 183 ? 11.898 6.205 -15.600 1.00 97.69 183 LYS A N 1
ATOM 1476 C CA . LYS A 1 183 ? 13.198 5.600 -15.245 1.00 97.69 183 LYS A CA 1
ATOM 1477 C C . LYS A 1 183 ? 13.067 4.126 -14.857 1.00 97.69 183 LYS A C 1
ATOM 1479 O O . LYS A 1 183 ? 13.928 3.325 -15.216 1.00 97.69 183 LYS A O 1
ATOM 1484 N N . THR A 1 184 ? 12.000 3.766 -14.149 1.00 98.06 184 THR A N 1
ATOM 1485 C CA . THR A 1 184 ? 11.689 2.385 -13.746 1.00 98.06 184 THR A CA 1
ATOM 1486 C C . THR A 1 184 ? 11.338 1.500 -14.928 1.00 98.06 184 THR A C 1
ATOM 1488 O O . THR A 1 184 ? 11.886 0.403 -15.056 1.00 98.06 184 THR A O 1
ATOM 1491 N N . PHE A 1 185 ? 10.514 2.001 -15.839 1.00 97.75 185 PHE A N 1
ATOM 1492 C CA . PHE A 1 185 ? 10.208 1.350 -17.101 1.00 97.75 185 PHE A CA 1
ATOM 1493 C C . PHE A 1 185 ? 11.481 1.115 -17.931 1.00 97.75 185 PHE A C 1
ATOM 1495 O O . PHE A 1 185 ? 11.779 -0.023 -18.299 1.00 97.75 185 PHE A O 1
ATOM 1502 N N . ASN A 1 186 ? 12.294 2.155 -18.136 1.00 96.75 186 ASN A N 1
ATOM 1503 C CA . ASN A 1 186 ? 13.541 2.068 -18.898 1.00 96.75 186 ASN A CA 1
ATOM 1504 C C . ASN A 1 186 ? 14.554 1.109 -18.251 1.00 96.75 186 ASN A C 1
ATOM 1506 O O . ASN A 1 186 ? 15.248 0.374 -18.955 1.00 96.75 186 ASN A O 1
ATOM 1510 N N . ALA A 1 187 ? 14.641 1.076 -16.916 1.00 96.69 187 ALA A N 1
ATOM 1511 C CA . ALA A 1 187 ? 15.475 0.114 -16.197 1.00 96.69 187 ALA A CA 1
ATOM 1512 C C . ALA A 1 187 ? 15.009 -1.330 -16.435 1.00 96.69 187 ALA A C 1
ATOM 1514 O O . ALA A 1 187 ? 15.836 -2.200 -16.704 1.00 96.69 187 ALA A O 1
ATOM 1515 N N . ALA A 1 188 ? 13.698 -1.578 -16.404 1.00 97.12 188 ALA A N 1
ATOM 1516 C CA . ALA A 1 188 ? 13.136 -2.897 -16.670 1.00 97.12 188 ALA A CA 1
ATOM 1517 C C . ALA A 1 188 ? 13.376 -3.354 -18.116 1.00 97.12 188 ALA A C 1
ATOM 1519 O O . ALA A 1 188 ? 13.732 -4.508 -18.338 1.00 97.12 188 ALA A O 1
ATOM 1520 N N . MET A 1 189 ? 13.265 -2.455 -19.100 1.00 97.38 189 MET A N 1
ATOM 1521 C CA . MET A 1 189 ? 13.498 -2.791 -20.512 1.00 97.38 189 MET A CA 1
ATOM 1522 C C . MET A 1 189 ? 14.951 -3.160 -20.833 1.00 97.38 189 MET A C 1
ATOM 1524 O O . MET A 1 189 ? 15.202 -3.860 -21.815 1.00 97.38 189 MET A O 1
ATOM 1528 N N . LYS A 1 190 ? 15.906 -2.757 -19.987 1.00 96.44 190 LYS A N 1
ATOM 1529 C CA . LYS A 1 190 ? 17.327 -3.126 -20.101 1.00 96.44 190 LYS A CA 1
ATOM 1530 C C . LYS A 1 190 ? 17.659 -4.503 -19.512 1.00 96.44 190 LYS A C 1
ATOM 1532 O O . LYS A 1 190 ? 18.781 -4.974 -19.692 1.00 96.44 190 LYS A O 1
ATOM 1537 N N . LEU A 1 191 ? 16.722 -5.147 -18.812 1.00 96.19 191 LEU A N 1
ATOM 1538 C CA . LEU A 1 191 ? 16.934 -6.473 -18.227 1.00 96.19 191 LEU A CA 1
ATOM 1539 C C . LEU A 1 191 ? 17.046 -7.566 -19.306 1.00 96.19 191 LEU A C 1
ATOM 1541 O O . LEU A 1 191 ? 16.615 -7.365 -20.449 1.00 96.19 191 LEU A O 1
ATOM 1545 N N . PRO A 1 192 ? 17.615 -8.742 -18.970 1.00 97.12 192 PRO A N 1
ATOM 1546 C CA . PRO A 1 192 ? 17.645 -9.879 -19.878 1.00 97.12 192 PRO A CA 1
ATOM 1547 C C . PRO A 1 192 ? 16.257 -10.213 -20.426 1.00 97.12 192 PRO A C 1
ATOM 1549 O O . PRO A 1 192 ? 15.255 -10.185 -19.707 1.00 97.12 192 PRO A O 1
ATOM 1552 N N . HIS A 1 193 ? 16.201 -10.560 -21.710 1.00 96.38 193 HIS A N 1
ATOM 1553 C CA . HIS A 1 193 ? 14.954 -10.992 -22.322 1.00 96.38 193 HIS A CA 1
ATOM 1554 C C . HIS A 1 193 ? 14.363 -12.195 -21.569 1.00 96.38 193 HIS A C 1
ATOM 1556 O O . HIS A 1 193 ? 15.066 -13.160 -21.270 1.00 96.38 193 HIS A O 1
ATOM 1562 N N . GLY A 1 194 ? 13.062 -12.135 -21.280 1.00 95.06 194 GLY A N 1
ATOM 1563 C CA . GLY A 1 194 ? 12.345 -13.164 -20.523 1.00 95.06 194 GLY A CA 1
ATOM 1564 C C . GLY A 1 194 ? 12.246 -12.909 -19.017 1.00 95.06 194 GLY A C 1
ATOM 1565 O O . GLY A 1 194 ? 11.466 -13.603 -18.363 1.00 95.06 194 GLY A O 1
ATOM 1566 N N . ASP A 1 195 ? 12.947 -11.904 -18.479 1.00 97.25 195 ASP A N 1
ATOM 1567 C CA . ASP A 1 195 ? 12.783 -11.488 -17.083 1.00 97.25 195 ASP A CA 1
ATOM 1568 C C . ASP A 1 195 ? 11.305 -11.120 -16.797 1.00 97.25 195 ASP A C 1
ATOM 1570 O O . ASP A 1 195 ? 10.676 -10.416 -17.600 1.00 97.25 195 ASP A O 1
ATOM 1574 N N . PRO A 1 196 ? 10.706 -11.580 -15.679 1.00 97.00 196 PRO A N 1
ATOM 1575 C CA . PRO A 1 196 ? 9.318 -11.267 -15.337 1.00 97.00 196 PRO A CA 1
ATOM 1576 C C . PRO A 1 196 ? 9.002 -9.766 -15.337 1.00 97.00 196 PRO A C 1
ATOM 1578 O O . PRO A 1 196 ? 7.909 -9.368 -15.751 1.00 97.00 196 PRO A O 1
ATOM 1581 N N . LYS A 1 197 ? 9.962 -8.922 -14.942 1.00 96.56 197 LYS A N 1
ATOM 1582 C CA . LYS A 1 197 ? 9.797 -7.466 -14.902 1.00 96.56 197 LYS A CA 1
ATOM 1583 C C . LYS A 1 197 ? 9.663 -6.863 -16.296 1.00 96.56 197 LYS A C 1
ATOM 1585 O O . LYS A 1 197 ? 8.905 -5.915 -16.473 1.00 96.56 197 LYS A O 1
ATOM 1590 N N . VAL A 1 198 ? 10.305 -7.442 -17.312 1.00 97.56 198 VAL A N 1
ATOM 1591 C CA . VAL A 1 198 ? 10.104 -7.013 -18.705 1.00 97.56 198 VAL A CA 1
ATOM 1592 C C . VAL A 1 198 ? 8.633 -7.177 -19.082 1.00 97.56 198 VAL A C 1
ATOM 1594 O O . VAL A 1 198 ? 8.007 -6.232 -19.552 1.00 97.56 198 VAL A O 1
ATOM 1597 N N . LYS A 1 199 ? 8.034 -8.343 -18.805 1.00 96.75 199 LYS A N 1
ATOM 1598 C CA . LYS A 1 199 ? 6.618 -8.599 -19.127 1.00 96.75 199 LYS A CA 1
ATOM 1599 C C . LYS A 1 199 ? 5.675 -7.645 -18.392 1.00 96.75 199 LYS A C 1
ATOM 1601 O O . LYS A 1 199 ? 4.694 -7.185 -18.977 1.00 96.75 199 LYS A O 1
ATOM 1606 N N . MET A 1 200 ? 5.982 -7.330 -17.134 1.00 96.25 200 MET A N 1
ATOM 1607 C CA . MET A 1 200 ? 5.241 -6.343 -16.344 1.00 96.25 200 MET A CA 1
ATOM 1608 C C . MET A 1 200 ? 5.301 -4.952 -16.989 1.00 96.25 200 MET A C 1
ATOM 1610 O O . MET A 1 200 ? 4.257 -4.350 -17.237 1.00 96.25 200 MET A O 1
ATOM 1614 N N . ALA A 1 201 ? 6.499 -4.479 -17.343 1.00 97.31 201 ALA A N 1
ATOM 1615 C CA . ALA A 1 201 ? 6.697 -3.173 -17.967 1.00 97.31 201 ALA A CA 1
ATOM 1616 C C . ALA A 1 201 ? 6.001 -3.086 -19.336 1.00 97.31 201 ALA A C 1
ATOM 1618 O O . ALA A 1 201 ? 5.288 -2.123 -19.610 1.00 97.31 201 ALA A O 1
ATOM 1619 N N . GLN A 1 202 ? 6.119 -4.130 -20.163 1.00 97.50 202 GLN A N 1
ATOM 1620 C CA . GLN A 1 202 ? 5.420 -4.226 -21.449 1.00 97.50 202 GLN A CA 1
ATOM 1621 C C . GLN A 1 202 ? 3.894 -4.190 -21.278 1.00 97.50 202 GLN A C 1
ATOM 1623 O O . GLN A 1 202 ? 3.185 -3.603 -22.095 1.00 97.50 202 GLN A O 1
ATOM 1628 N N . SER A 1 203 ? 3.366 -4.841 -20.236 1.00 95.56 203 SER A N 1
ATOM 1629 C CA . SER A 1 203 ? 1.934 -4.809 -19.931 1.00 95.56 203 SER A CA 1
ATOM 1630 C C . SER A 1 203 ? 1.477 -3.404 -19.539 1.00 95.56 203 SER A C 1
ATOM 1632 O O . SER A 1 203 ? 0.457 -2.953 -20.055 1.00 95.56 203 SER A O 1
ATOM 1634 N N . LEU A 1 204 ? 2.216 -2.711 -18.666 1.00 95.38 204 LEU A N 1
ATOM 1635 C CA . LEU A 1 204 ? 1.884 -1.343 -18.251 1.00 95.38 204 LEU A CA 1
ATOM 1636 C C . LEU A 1 204 ? 1.916 -0.370 -19.433 1.00 95.38 204 LEU A C 1
ATOM 1638 O O . LEU A 1 204 ? 0.964 0.386 -19.627 1.00 95.38 204 LEU A O 1
ATOM 1642 N N . ALA A 1 205 ? 2.951 -0.449 -20.274 1.00 96.38 205 ALA A N 1
ATOM 1643 C CA . ALA A 1 205 ? 3.041 0.367 -21.479 1.00 96.38 205 ALA A CA 1
ATOM 1644 C C . ALA A 1 205 ? 1.848 0.134 -22.412 1.00 96.38 205 ALA A C 1
ATOM 1646 O O . ALA A 1 205 ? 1.121 1.074 -22.711 1.00 96.38 205 ALA A O 1
ATOM 1647 N N . ARG A 1 206 ? 1.568 -1.113 -22.811 1.00 95.50 206 ARG A N 1
ATOM 1648 C CA . ARG A 1 206 ? 0.476 -1.386 -23.763 1.00 95.50 206 ARG A CA 1
ATOM 1649 C C . ARG A 1 206 ? -0.909 -1.043 -23.226 1.00 95.50 206 ARG A C 1
AT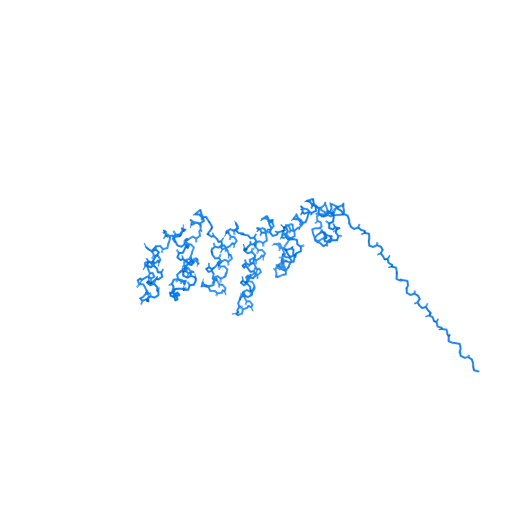OM 1651 O O . ARG A 1 206 ? -1.764 -0.604 -23.988 1.00 95.50 206 ARG A O 1
ATOM 1658 N N . LYS A 1 207 ? -1.165 -1.295 -21.940 1.00 94.50 207 LYS A N 1
ATOM 1659 C CA . LYS A 1 207 ? -2.507 -1.114 -21.366 1.00 94.50 207 LYS A CA 1
ATOM 1660 C C . LYS A 1 207 ? -2.813 0.334 -21.001 1.00 94.50 207 LYS A C 1
ATOM 1662 O O . LYS A 1 207 ? -3.959 0.749 -21.166 1.00 94.50 207 LYS A O 1
ATOM 1667 N N . TYR A 1 208 ? -1.813 1.061 -20.507 1.00 95.12 208 TYR A N 1
ATOM 1668 C CA . TYR A 1 208 ? -2.019 2.346 -19.839 1.00 95.12 208 TYR A CA 1
ATOM 1669 C C . TYR A 1 208 ? -1.112 3.443 -20.408 1.00 95.12 208 TYR A C 1
ATOM 1671 O O . TYR A 1 208 ? -1.586 4.519 -20.757 1.00 95.12 208 TYR A O 1
ATOM 1679 N N . CYS A 1 209 ? 0.184 3.165 -20.583 1.00 96.50 209 CYS A N 1
ATOM 1680 C CA . CYS A 1 209 ? 1.184 4.226 -20.741 1.00 96.50 209 CYS A CA 1
ATOM 1681 C C . CYS A 1 209 ? 1.766 4.432 -22.149 1.00 96.50 209 CYS A C 1
ATOM 1683 O O . CYS A 1 209 ? 2.710 5.203 -22.282 1.00 96.50 209 CYS A O 1
ATOM 1685 N N . PHE A 1 210 ? 1.247 3.787 -23.201 1.00 95.88 210 PHE A N 1
ATOM 1686 C CA . PHE A 1 210 ? 1.883 3.786 -24.530 1.00 95.88 210 PHE A CA 1
ATOM 1687 C C . PHE A 1 210 ? 2.191 5.198 -25.041 1.00 95.88 210 PHE A C 1
ATOM 1689 O O . PHE A 1 210 ? 3.342 5.496 -25.341 1.00 95.88 210 PHE A O 1
ATOM 1696 N N . LYS A 1 211 ? 1.194 6.095 -25.018 1.00 95.31 211 LYS A N 1
ATOM 1697 C CA . LYS A 1 211 ? 1.333 7.480 -25.505 1.00 95.31 211 LYS A CA 1
ATOM 1698 C C . LYS A 1 211 ? 2.401 8.307 -24.770 1.00 95.31 211 LYS A C 1
ATOM 1700 O O . LYS A 1 211 ? 2.836 9.319 -25.294 1.00 95.31 211 LYS A O 1
ATOM 1705 N N . TYR A 1 212 ? 2.780 7.906 -23.555 1.00 95.94 212 TYR A N 1
ATOM 1706 C CA . TYR A 1 212 ? 3.794 8.583 -22.739 1.00 95.94 212 TYR A CA 1
ATOM 1707 C C . TYR A 1 212 ? 5.181 7.959 -22.884 1.00 95.94 212 TYR A C 1
ATOM 1709 O O . TYR A 1 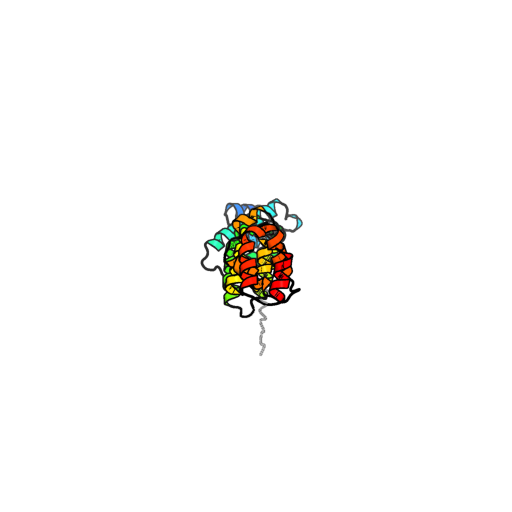212 ? 6.183 8.609 -22.613 1.00 95.94 212 TYR A O 1
ATOM 1717 N N . LEU A 1 213 ? 5.238 6.684 -23.270 1.00 97.25 213 LEU A N 1
ATOM 1718 C CA . LEU A 1 213 ? 6.471 5.906 -23.314 1.00 97.25 213 LEU A CA 1
ATOM 1719 C C . LEU A 1 213 ? 6.993 5.703 -24.737 1.00 97.25 213 LEU A C 1
ATOM 1721 O O . LEU A 1 213 ? 8.091 5.183 -24.886 1.00 97.25 213 LEU A O 1
ATOM 1725 N N . GLU A 1 214 ? 6.236 6.069 -25.772 1.00 97.38 214 GLU A N 1
ATOM 1726 C CA . GLU A 1 214 ? 6.628 5.875 -27.172 1.00 97.38 214 GLU A CA 1
ATOM 1727 C C . GLU A 1 214 ? 7.977 6.535 -27.492 1.00 97.38 214 GLU A C 1
ATOM 1729 O O . GLU A 1 214 ? 8.912 5.852 -27.911 1.00 97.38 214 GLU A O 1
ATOM 1734 N N . GLU A 1 215 ? 8.121 7.831 -27.206 1.00 97.12 215 GLU A N 1
ATOM 1735 C CA . GLU A 1 215 ? 9.374 8.561 -27.443 1.00 97.12 215 GLU A CA 1
ATOM 1736 C C . GLU A 1 215 ? 10.527 8.022 -26.583 1.00 97.12 215 GLU A C 1
ATOM 1738 O O . GLU A 1 215 ? 11.649 7.860 -27.064 1.00 97.12 215 GLU A O 1
ATOM 1743 N N . GLU A 1 216 ? 10.246 7.661 -25.329 1.00 97.12 216 GLU A N 1
ATOM 1744 C CA . GLU A 1 216 ? 11.223 7.059 -24.415 1.00 97.12 216 GLU A CA 1
ATOM 1745 C C . GLU A 1 216 ? 11.718 5.696 -24.922 1.00 97.12 216 GLU A C 1
ATOM 1747 O O . GLU A 1 216 ? 12.908 5.390 -24.846 1.00 97.12 216 GLU A O 1
ATOM 1752 N N . MET A 1 217 ? 10.823 4.883 -25.487 1.00 97.44 217 MET A N 1
ATOM 1753 C CA . MET A 1 217 ? 11.149 3.593 -26.093 1.00 97.44 217 MET A CA 1
ATOM 1754 C C . MET A 1 217 ? 11.998 3.753 -27.355 1.00 97.44 217 MET A C 1
ATOM 1756 O O . MET A 1 217 ? 12.980 3.024 -27.514 1.00 97.44 217 MET A O 1
ATOM 1760 N N . ILE A 1 218 ? 11.658 4.706 -28.228 1.00 97.12 218 ILE A N 1
ATOM 1761 C CA . ILE A 1 218 ? 12.446 5.021 -29.430 1.00 97.12 218 ILE A CA 1
ATOM 1762 C C . ILE A 1 218 ? 13.848 5.494 -29.023 1.00 97.12 218 ILE A C 1
ATOM 1764 O O . ILE A 1 218 ? 14.843 4.917 -29.460 1.00 97.12 218 ILE A O 1
ATOM 1768 N N . SER A 1 219 ? 13.934 6.453 -28.101 1.00 96.62 219 SER A N 1
ATOM 1769 C CA . SER A 1 219 ? 15.200 6.956 -27.552 1.00 96.62 219 SER A CA 1
ATOM 1770 C C . SER A 1 219 ? 16.046 5.842 -26.921 1.00 96.62 219 SER A C 1
ATOM 1772 O O . SER A 1 219 ? 17.273 5.774 -27.084 1.00 96.62 219 SER A O 1
ATOM 1774 N N . LEU A 1 220 ? 15.405 4.898 -26.225 1.00 95.56 220 LEU A N 1
ATOM 1775 C CA . LEU A 1 220 ? 16.094 3.761 -25.629 1.00 95.56 220 LEU A CA 1
ATOM 1776 C C . LEU A 1 220 ? 16.640 2.786 -26.687 1.00 95.56 220 LEU A C 1
ATOM 1778 O O . LEU A 1 220 ? 17.749 2.282 -26.509 1.00 95.56 220 LEU A O 1
ATOM 1782 N N . LEU A 1 221 ? 15.923 2.552 -27.791 1.00 96.50 221 LEU A N 1
ATOM 1783 C CA . LEU A 1 221 ? 16.414 1.755 -28.924 1.00 96.50 221 LEU A CA 1
ATOM 1784 C C . LEU A 1 221 ? 17.610 2.416 -29.622 1.00 96.50 221 LEU A C 1
ATOM 1786 O O . LEU A 1 221 ? 18.587 1.738 -29.935 1.00 96.50 221 LEU A O 1
ATOM 1790 N N . GLU A 1 222 ? 17.555 3.730 -29.835 1.00 95.06 222 GLU A N 1
ATOM 1791 C CA . GLU A 1 222 ? 18.627 4.491 -30.490 1.00 95.06 222 GLU A CA 1
ATOM 1792 C C . GLU A 1 222 ? 19.902 4.543 -29.640 1.00 95.06 222 GLU A C 1
ATOM 1794 O O . GLU A 1 222 ? 21.016 4.400 -30.148 1.00 95.06 222 GLU A O 1
ATOM 1799 N N . SER A 1 223 ? 19.747 4.717 -28.325 1.00 93.38 223 SER A N 1
ATOM 1800 C CA . SER A 1 223 ? 20.873 4.856 -27.397 1.00 93.38 223 SER A CA 1
ATOM 1801 C C . SER A 1 223 ? 21.468 3.526 -26.923 1.00 93.38 223 SER A C 1
ATOM 1803 O O . SER A 1 223 ? 22.569 3.518 -26.365 1.00 93.38 223 SER A O 1
ATOM 1805 N N . GLN A 1 224 ? 20.770 2.398 -27.103 1.00 87.69 224 GLN A N 1
ATOM 1806 C CA . GLN A 1 224 ? 21.203 1.084 -26.620 1.00 87.69 224 GLN A CA 1
ATOM 1807 C C . GLN A 1 224 ? 21.103 0.015 -27.711 1.00 87.69 224 GLN A C 1
ATOM 1809 O O . GLN A 1 224 ? 20.083 -0.652 -27.870 1.00 87.69 224 GLN A O 1
ATOM 1814 N N . ASN A 1 225 ? 22.226 -0.270 -28.372 1.00 82.88 225 ASN A N 1
ATOM 1815 C CA . ASN A 1 225 ? 22.325 -1.364 -29.341 1.00 82.88 225 ASN A CA 1
ATOM 1816 C C . ASN A 1 225 ? 22.520 -2.737 -28.661 1.00 82.88 225 ASN A C 1
ATOM 1818 O O . ASN A 1 225 ? 23.466 -3.470 -28.953 1.00 82.88 225 ASN A O 1
ATOM 1822 N N . SER A 1 226 ? 21.662 -3.072 -27.692 1.00 94.06 226 SER A N 1
ATOM 1823 C CA . SER A 1 226 ? 21.668 -4.395 -27.063 1.00 94.06 226 SER A CA 1
ATOM 1824 C C . SER A 1 226 ? 20.527 -5.248 -27.603 1.00 94.06 226 SER A C 1
ATOM 1826 O O . SER A 1 226 ? 19.384 -4.800 -27.712 1.00 94.06 226 SER A O 1
ATOM 1828 N N . LYS A 1 227 ? 20.826 -6.52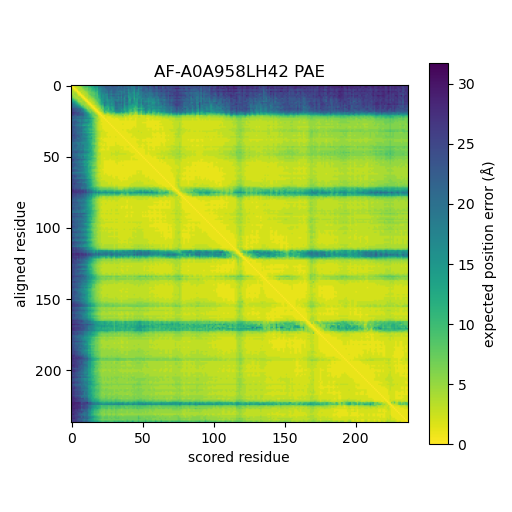1 -27.885 1.00 94.69 227 LYS A N 1
ATOM 1829 C CA . LYS A 1 227 ? 19.825 -7.492 -28.342 1.00 94.69 227 LYS A CA 1
ATOM 1830 C C . LYS A 1 227 ? 18.630 -7.574 -27.383 1.00 94.69 227 LYS A C 1
ATOM 1832 O O . LYS A 1 227 ? 17.498 -7.644 -27.848 1.00 94.69 227 LYS A O 1
ATOM 1837 N N . SER A 1 228 ? 18.872 -7.516 -26.070 1.00 95.12 228 SER A N 1
ATOM 1838 C CA . SER A 1 228 ? 17.813 -7.564 -25.053 1.00 95.12 228 SER A CA 1
ATOM 1839 C C . SER A 1 228 ? 16.863 -6.373 -25.152 1.00 95.12 228 SER A C 1
ATOM 1841 O O . SER A 1 228 ? 15.656 -6.579 -25.189 1.00 95.12 228 SER A O 1
ATOM 1843 N N . VAL A 1 229 ? 17.382 -5.143 -25.259 1.00 96.81 229 VAL A N 1
ATOM 1844 C CA . VAL A 1 229 ? 16.547 -3.932 -25.365 1.00 96.81 229 VAL A CA 1
ATOM 1845 C C . VAL A 1 229 ? 15.651 -3.995 -26.603 1.00 96.81 229 VAL A C 1
ATOM 1847 O O . VAL A 1 229 ? 14.444 -3.796 -26.486 1.00 96.81 229 VAL A O 1
ATOM 1850 N N . VAL A 1 230 ? 16.202 -4.382 -27.759 1.00 96.88 230 VAL A N 1
ATOM 1851 C CA . VAL A 1 230 ? 15.422 -4.573 -28.996 1.00 96.88 230 VAL A CA 1
ATOM 1852 C C . VAL A 1 230 ? 14.323 -5.622 -28.797 1.00 96.88 230 VAL A C 1
ATOM 1854 O O . VAL A 1 230 ? 13.155 -5.372 -29.088 1.00 96.88 230 VAL A O 1
ATOM 1857 N N . GLN A 1 231 ? 14.666 -6.786 -28.236 1.00 97.44 231 GLN A N 1
ATOM 1858 C CA . GLN A 1 231 ? 13.703 -7.865 -27.982 1.00 97.44 231 GLN A CA 1
ATOM 1859 C C . GLN A 1 231 ? 12.621 -7.494 -26.957 1.00 97.44 231 GLN A C 1
ATOM 1861 O O . GLN A 1 231 ? 11.539 -8.083 -26.972 1.00 97.44 231 GLN A O 1
ATOM 1866 N N . ASN A 1 232 ? 12.903 -6.550 -26.062 1.00 97.94 232 ASN A N 1
ATOM 1867 C CA . ASN A 1 232 ? 11.985 -6.128 -25.012 1.00 97.94 232 ASN A CA 1
ATOM 1868 C C . ASN A 1 232 ? 11.066 -4.980 -25.463 1.00 97.94 232 ASN A C 1
ATOM 1870 O O . ASN A 1 232 ? 9.900 -4.969 -25.071 1.00 97.94 232 ASN A O 1
ATOM 1874 N N . ILE A 1 233 ? 11.544 -4.050 -26.294 1.00 97.62 233 ILE A N 1
ATOM 1875 C CA . ILE A 1 233 ? 10.775 -2.868 -26.720 1.00 97.62 233 ILE A CA 1
ATOM 1876 C C . ILE A 1 233 ? 9.934 -3.135 -27.970 1.00 97.62 233 ILE A C 1
ATOM 1878 O O . ILE A 1 233 ? 8.765 -2.761 -27.997 1.00 97.62 233 ILE A O 1
ATOM 1882 N N . CYS A 1 234 ? 10.478 -3.810 -28.989 1.00 95.75 234 CYS A N 1
ATOM 1883 C CA . CYS A 1 234 ? 9.764 -4.021 -30.256 1.00 95.75 234 CYS A CA 1
ATOM 1884 C C . CYS A 1 234 ? 8.390 -4.713 -30.131 1.00 95.75 234 CYS A C 1
ATOM 1886 O O . CYS A 1 234 ? 7.547 -4.449 -30.971 1.00 95.75 234 CYS A O 1
ATOM 1888 N N . PRO A 1 235 ? 8.109 -5.579 -29.136 1.00 95.88 235 PRO A N 1
ATOM 1889 C CA . PRO A 1 235 ? 6.757 -6.121 -28.940 1.00 95.88 235 PRO A CA 1
ATOM 1890 C C . PRO A 1 235 ? 5.729 -5.142 -28.336 1.00 95.88 235 PRO A C 1
ATOM 1892 O O . PRO A 1 235 ? 4.582 -5.540 -28.097 1.00 95.88 235 PRO A O 1
ATOM 1895 N N . VAL A 1 236 ? 6.154 -3.937 -27.947 1.00 96.25 236 VAL A N 1
ATOM 1896 C CA . VAL A 1 236 ? 5.308 -2.886 -27.357 1.00 96.25 236 VAL A CA 1
ATOM 1897 C C . VAL A 1 236 ? 4.960 -1.812 -28.382 1.00 96.25 236 VAL A C 1
ATOM 1899 O O . VAL A 1 236 ? 3.813 -1.370 -28.370 1.00 96.25 236 VAL A O 1
ATOM 1902 N N . LEU A 1 237 ? 5.938 -1.415 -29.208 1.00 92.62 237 LEU A N 1
ATOM 1903 C CA . LEU A 1 237 ? 5.769 -0.555 -30.389 1.00 92.62 237 LEU A CA 1
ATOM 1904 C C . LEU A 1 237 ? 4.932 -1.258 -31.466 1.00 92.62 237 LEU A C 1
ATOM 1906 O O . LEU A 1 237 ? 4.101 -0.567 -32.089 1.00 92.62 237 LEU A O 1
#

pLDDT: mean 90.99, std 11.85, range [40.19, 98.69]

Nearest PDB structures (foldseek):
  7rqf-assemb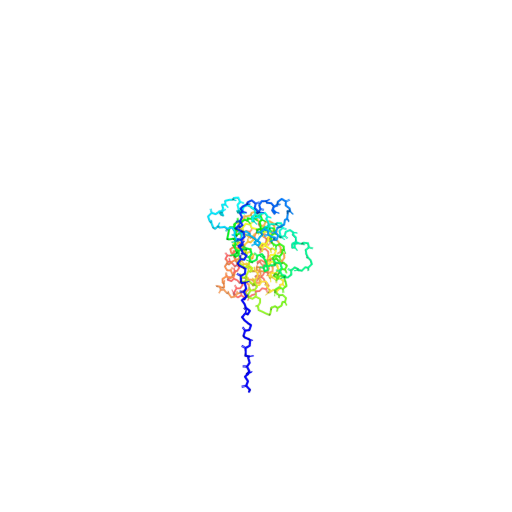ly1_A  TM=2.844E-01  e=9.795E-01  Pseudomonas aeruginosa PAO1
  8sxg-assembly1_C  TM=3.035E-01  e=2.541E+00  Pseudomonas aeruginosa
  4gyo-assembly3_B  TM=3.264E-01  e=3.295E+00  Bacillus subtilis subsp. subtilis str. 168
  4ui9-assembly1_J  TM=2.791E-01  e=5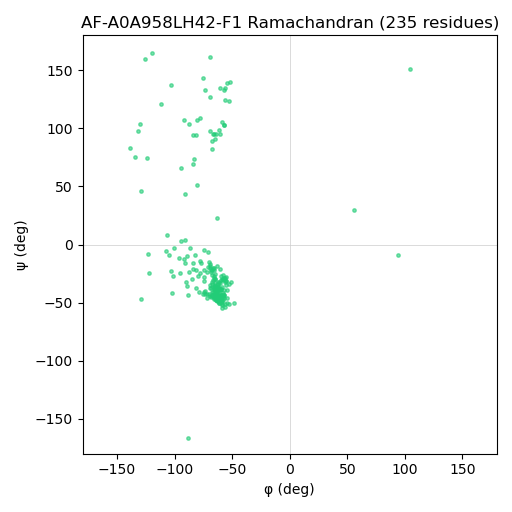.307E+00  Homo sapiens
  5a31-assembly1_J  TM=2.791E-01  e=6.044E+00  Homo sapiens

Solvent-accessible surface area (backbone atoms only — not comparable to full-atom values): 13485 Å² total; per-residue (Å²): 141,82,87,84,84,82,79,81,80,80,76,78,79,78,75,76,75,77,74,74,80,59,50,72,68,56,49,54,52,31,58,75,68,64,38,31,68,60,38,63,65,48,58,75,62,39,52,80,92,68,62,47,74,67,50,49,51,55,48,52,53,24,51,40,53,47,42,60,48,46,75,71,44,90,66,48,77,57,49,41,59,52,52,52,49,47,41,75,72,35,66,70,50,47,71,33,63,67,45,48,59,65,37,40,69,49,45,50,54,31,50,57,52,46,37,72,76,35,99,68,42,58,69,55,47,54,56,51,53,53,55,45,69,51,36,66,86,41,29,70,54,28,37,54,47,16,52,49,37,26,75,62,71,33,33,69,69,12,50,78,39,37,53,48,31,58,86,54,68,80,40,24,85,77,48,40,78,36,70,64,52,47,52,18,43,55,47,26,37,66,39,65,70,85,42,71,57,37,57,52,44,43,48,48,31,66,72,48,22,41,93,59,42,50,67,56,50,51,52,48,50,76,75,37,95,42,72,33,35,50,69,48,46,63,85,60,111

Secondary structure (DSSP, 8-state):
-------------------PPP-HHHHHHHHHTT-HHHHHHHGGGS-GGG--HHHHHHHHHHHHHHHHHHTT-S-TTTHHHHHHHHHHH-GGGGG-HHHHHHHHHHHHHHHHHHHHH-SSTHHHHHHHHHHHHH-TT-HHHHHHHHHHHHHHH-HHHHHHHHGGG-SSGGGHHHHTT-HHHHHHHHHHHTSPTT-HHHHHHHHHIIIIIHHHHHHHHHHHHHH---HHHHHHHTTT-

Radius of gyration: 26.73 Å; Cα contacts (8 Å, |Δi|>4): 241; chains: 1; bounding box: 44×41×107 Å